Protein AF-U2ZH20-F1 (afdb_monomer_lite)

Sequence (241 aa):
MFDEEVVIEIYEWYENIESRLSDVVGIVPLSSEKDLAKIHSPRLVSIIIETCSVIDTLLRAQMPERFKRPGAKGREMTRNGANIYDYHRELESTLKLTESKSVLLKGKPLLLCPFEKWSSTSYSSPMAWWRVYNRLKHNRIESSKEANLLHCVNALCALKQVMTKIPDVMRLSLRFNWVQDSTVNPEILLPLLHKVNECNYLAYTEFFATFLMPVELGSIDQIRPRQWGNHNQLSGHIGRW

pLDDT: mean 92.31, std 7.49, range [51.81, 98.81]

Structure (mmCIF, N/CA/C/O backbone):
data_AF-U2ZH20-F1
#
_entry.id   AF-U2ZH20-F1
#
loop_
_atom_site.group_PDB
_atom_site.id
_atom_site.type_symbol
_atom_site.label_atom_id
_atom_site.label_alt_id
_atom_site.label_comp_id
_atom_site.label_asym_id
_atom_site.label_entity_id
_atom_site.label_seq_id
_atom_site.pdbx_PDB_ins_code
_atom_site.Cartn_x
_atom_site.Cartn_y
_atom_site.Cartn_z
_atom_site.occupancy
_atom_site.B_iso_or_equiv
_atom_site.auth_seq_id
_atom_site.auth_comp_id
_atom_site.auth_asym_id
_atom_site.auth_atom_id
_atom_site.pdbx_PDB_model_num
ATOM 1 N N . MET A 1 1 ? 17.789 0.357 -9.100 1.00 68.88 1 MET A N 1
ATOM 2 C CA . MET A 1 1 ? 17.253 -1.008 -9.036 1.00 68.88 1 MET A CA 1
ATOM 3 C C . MET A 1 1 ? 17.561 -1.532 -7.652 1.00 68.88 1 MET A C 1
ATOM 5 O O . MET A 1 1 ? 18.709 -1.387 -7.241 1.00 68.88 1 MET A O 1
ATOM 9 N N . PHE A 1 2 ? 16.560 -1.998 -6.908 1.00 88.69 2 PHE A N 1
ATOM 10 C CA . PHE A 1 2 ? 16.810 -2.602 -5.595 1.00 88.69 2 PHE A CA 1
ATOM 11 C C . PHE A 1 2 ? 17.537 -3.937 -5.783 1.00 88.69 2 PHE A C 1
ATOM 13 O O . PHE A 1 2 ? 17.140 -4.738 -6.636 1.00 88.69 2 PHE A O 1
ATOM 20 N N . ASP A 1 3 ? 18.596 -4.174 -5.010 1.00 93.94 3 ASP A N 1
ATOM 21 C CA . ASP A 1 3 ? 19.199 -5.504 -4.935 1.00 93.94 3 ASP A CA 1
ATOM 22 C C . ASP A 1 3 ? 18.223 -6.509 -4.288 1.00 93.94 3 ASP A C 1
ATOM 24 O O . ASP A 1 3 ? 17.148 -6.153 -3.806 1.00 93.94 3 ASP A O 1
ATOM 28 N N . GLU A 1 4 ? 18.531 -7.802 -4.377 1.00 94.69 4 GLU A N 1
ATOM 29 C CA . GLU A 1 4 ? 17.631 -8.845 -3.874 1.00 94.69 4 GLU A CA 1
ATOM 30 C C . GLU A 1 4 ? 17.475 -8.850 -2.360 1.00 94.69 4 GLU A C 1
ATOM 32 O O . GLU A 1 4 ? 16.361 -9.061 -1.885 1.00 94.69 4 GLU A O 1
ATOM 37 N N . GLU A 1 5 ? 18.548 -8.573 -1.627 1.00 96.38 5 GLU A N 1
ATOM 38 C CA . GLU A 1 5 ? 18.540 -8.539 -0.166 1.00 96.38 5 GLU A CA 1
ATOM 39 C C . GLU A 1 5 ? 17.601 -7.439 0.337 1.00 96.38 5 GLU A C 1
ATOM 41 O O . GLU A 1 5 ? 16.707 -7.711 1.135 1.00 96.38 5 GLU A O 1
ATOM 46 N N . VAL A 1 6 ? 17.686 -6.235 -0.235 1.00 96.19 6 VAL A N 1
ATOM 47 C CA . VAL A 1 6 ? 16.786 -5.124 0.096 1.00 96.19 6 VAL A CA 1
ATOM 48 C C . VAL A 1 6 ? 15.338 -5.450 -0.260 1.00 96.19 6 VAL A C 1
ATOM 50 O O . VAL A 1 6 ? 14.427 -5.099 0.488 1.00 96.19 6 VAL A O 1
ATOM 53 N N . VAL A 1 7 ? 15.076 -6.123 -1.388 1.00 96.75 7 VAL A N 1
ATOM 54 C CA . VAL A 1 7 ? 13.697 -6.527 -1.712 1.00 96.75 7 VAL A CA 1
ATOM 55 C C . VAL A 1 7 ? 13.177 -7.531 -0.683 1.00 96.75 7 VAL A C 1
ATOM 57 O O . VAL A 1 7 ? 12.044 -7.367 -0.238 1.00 96.75 7 VAL A O 1
ATOM 60 N N . ILE A 1 8 ? 13.980 -8.515 -0.270 1.00 97.75 8 ILE A N 1
ATOM 61 C CA . ILE A 1 8 ? 13.616 -9.469 0.792 1.00 97.75 8 ILE A CA 1
ATOM 62 C C . ILE A 1 8 ? 13.261 -8.723 2.083 1.00 97.75 8 ILE A C 1
ATOM 64 O O . ILE A 1 8 ? 12.176 -8.948 2.616 1.00 97.75 8 ILE A O 1
ATOM 68 N N . GLU A 1 9 ? 14.093 -7.773 2.517 1.00 97.31 9 GLU A N 1
ATOM 69 C CA . GLU A 1 9 ? 13.826 -6.955 3.708 1.00 97.31 9 GLU A CA 1
ATOM 70 C C . GLU A 1 9 ? 12.494 -6.194 3.607 1.00 97.31 9 GLU A C 1
ATOM 72 O O . GLU A 1 9 ? 11.734 -6.137 4.572 1.00 97.31 9 GLU A O 1
ATOM 77 N N . ILE A 1 10 ? 12.156 -5.648 2.431 1.00 97.94 10 ILE A N 1
ATOM 78 C CA . ILE A 1 10 ? 10.879 -4.947 2.222 1.00 97.94 10 ILE A CA 1
ATOM 79 C C . ILE A 1 10 ? 9.684 -5.897 2.422 1.00 97.94 10 ILE A C 1
ATOM 81 O O . ILE A 1 10 ? 8.683 -5.494 3.025 1.00 97.94 10 ILE A O 1
ATOM 85 N N . TYR A 1 11 ? 9.760 -7.140 1.931 1.00 98.12 11 TYR A N 1
ATOM 86 C CA . TYR A 1 11 ? 8.712 -8.142 2.172 1.00 98.12 11 TYR A CA 1
ATOM 87 C C . TYR A 1 11 ? 8.643 -8.545 3.647 1.00 98.12 11 TYR A C 1
ATOM 89 O O . TYR A 1 11 ? 7.548 -8.594 4.202 1.00 98.12 11 TYR A O 1
ATOM 97 N N . GLU A 1 12 ? 9.782 -8.756 4.305 1.00 97.75 12 GLU A N 1
ATOM 98 C CA . GLU A 1 12 ? 9.831 -9.094 5.732 1.00 97.75 12 GLU A CA 1
ATOM 99 C C . GLU A 1 12 ? 9.257 -7.970 6.609 1.00 97.75 12 GLU A C 1
ATOM 101 O O . GLU A 1 12 ? 8.506 -8.236 7.552 1.00 97.75 12 GLU A O 1
ATOM 106 N N . TRP A 1 13 ? 9.530 -6.701 6.277 1.00 98.12 13 TRP A N 1
ATOM 107 C CA . TRP A 1 13 ? 8.888 -5.559 6.933 1.00 98.12 13 TRP A CA 1
ATOM 108 C C . TRP A 1 13 ? 7.376 -5.588 6.739 1.00 98.12 13 TRP A C 1
ATOM 110 O O . TRP A 1 13 ? 6.633 -5.388 7.701 1.00 98.12 13 TRP A O 1
ATOM 120 N N . TYR A 1 14 ? 6.903 -5.858 5.519 1.00 98.56 14 TYR A N 1
ATOM 121 C CA . TYR A 1 14 ? 5.473 -5.972 5.257 1.00 98.56 14 TYR A CA 1
ATOM 122 C C . TYR A 1 14 ? 4.827 -7.072 6.110 1.00 98.56 14 TYR A C 1
ATOM 124 O O . TYR A 1 14 ? 3.846 -6.805 6.805 1.00 98.56 14 TYR A O 1
ATOM 132 N N . GLU A 1 15 ? 5.382 -8.285 6.086 1.00 98.19 15 GLU A N 1
ATOM 133 C CA . GLU A 1 15 ? 4.860 -9.443 6.820 1.00 98.19 15 GLU A CA 1
ATOM 134 C C . GLU A 1 15 ? 4.887 -9.218 8.337 1.00 98.19 15 GLU A C 1
ATOM 136 O O . GLU A 1 15 ? 3.925 -9.554 9.032 1.00 98.19 15 GLU A O 1
ATOM 141 N N . ASN A 1 16 ? 5.933 -8.571 8.866 1.00 98.25 16 ASN A N 1
ATOM 142 C CA . ASN A 1 16 ? 6.003 -8.215 10.283 1.00 98.25 16 ASN A CA 1
ATOM 143 C C . ASN A 1 16 ? 4.890 -7.238 10.692 1.00 98.25 16 ASN A C 1
ATOM 145 O O . ASN A 1 16 ? 4.228 -7.421 11.721 1.00 98.25 16 ASN A O 1
ATOM 149 N N . ILE A 1 17 ? 4.669 -6.196 9.887 1.00 98.44 17 ILE A N 1
ATOM 150 C CA . ILE A 1 17 ? 3.625 -5.204 10.145 1.00 98.44 17 ILE A CA 1
ATOM 151 C C . ILE A 1 17 ? 2.237 -5.849 10.019 1.00 98.44 17 ILE A C 1
ATOM 153 O O . ILE A 1 17 ? 1.371 -5.598 10.864 1.00 98.44 17 ILE A O 1
ATOM 157 N N . GLU A 1 18 ? 2.023 -6.685 8.998 1.00 98.00 18 GLU A N 1
ATOM 158 C CA . GLU A 1 18 ? 0.770 -7.416 8.786 1.00 98.00 18 GLU A CA 1
ATOM 159 C C . GLU A 1 18 ? 0.470 -8.355 9.959 1.00 98.00 18 GLU A C 1
ATOM 161 O O . GLU A 1 18 ? -0.632 -8.301 10.508 1.00 98.00 18 GLU A O 1
ATOM 166 N N . SER A 1 19 ? 1.462 -9.113 10.434 1.00 97.75 19 SER A N 1
ATOM 167 C CA . SER A 1 19 ? 1.332 -9.981 11.611 1.00 97.75 19 SER A CA 1
ATOM 168 C C . SER A 1 19 ? 0.903 -9.199 12.858 1.00 97.75 19 SER A C 1
ATOM 170 O O . SER A 1 19 ? -0.037 -9.594 13.549 1.00 97.75 19 SER A O 1
ATOM 172 N N 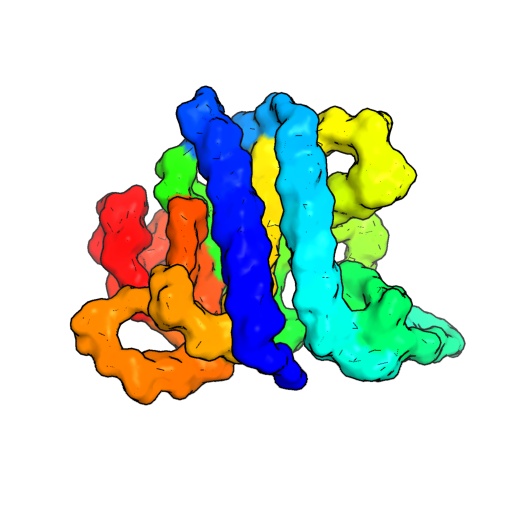. ARG A 1 20 ? 1.500 -8.029 13.112 1.00 97.25 20 ARG A N 1
ATOM 173 C CA . ARG A 1 20 ? 1.120 -7.177 14.254 1.00 97.25 20 ARG A CA 1
ATOM 174 C C . ARG A 1 20 ? -0.283 -6.592 14.130 1.00 97.25 20 ARG A C 1
ATOM 176 O O . ARG A 1 20 ? -0.931 -6.337 15.148 1.00 97.25 20 ARG A O 1
ATOM 183 N N . LEU A 1 21 ? -0.754 -6.336 12.910 1.00 96.12 21 LEU A N 1
ATOM 184 C CA . LEU A 1 21 ? -2.147 -5.958 12.678 1.00 96.12 21 LEU A CA 1
ATOM 185 C C . LEU A 1 21 ? -3.081 -7.154 12.906 1.00 96.12 21 LEU A C 1
ATOM 187 O O . LEU A 1 21 ? -4.140 -6.978 13.514 1.00 96.12 21 LEU A O 1
ATOM 191 N N . SER A 1 22 ? -2.668 -8.352 12.483 1.00 95.31 22 SER A N 1
ATOM 192 C CA . SER A 1 22 ? -3.381 -9.613 12.711 1.00 95.31 22 SER A CA 1
ATOM 193 C C . SER A 1 22 ? -3.636 -9.858 14.199 1.00 95.31 22 SER A C 1
ATOM 195 O O . SER A 1 22 ? -4.779 -10.103 14.583 1.00 95.31 22 SER A O 1
ATOM 197 N N . ASP A 1 23 ? -2.643 -9.626 15.063 1.00 94.12 23 ASP A N 1
ATOM 198 C CA . ASP A 1 23 ? -2.798 -9.731 16.523 1.00 94.12 23 ASP A CA 1
ATOM 199 C C . ASP A 1 23 ? -3.899 -8.820 17.089 1.00 94.12 23 ASP A C 1
ATOM 201 O O . ASP A 1 23 ? -4.603 -9.179 18.035 1.00 94.12 23 ASP A O 1
ATOM 205 N N . VAL A 1 24 ? -4.057 -7.612 16.535 1.00 92.50 24 VAL A N 1
ATOM 206 C CA . VAL A 1 24 ? -5.107 -6.677 16.970 1.00 92.50 24 VAL A CA 1
ATOM 207 C C . VAL A 1 24 ? -6.475 -7.143 16.476 1.00 92.50 24 VAL A C 1
ATOM 209 O O . VAL A 1 24 ? -7.457 -7.109 17.220 1.00 92.50 24 VAL A O 1
ATOM 212 N N . VAL A 1 25 ? -6.541 -7.589 15.224 1.00 91.50 25 VAL A N 1
ATOM 213 C CA . VAL A 1 25 ? -7.774 -8.045 14.574 1.00 91.50 25 VAL A CA 1
ATOM 214 C C . VAL A 1 25 ? -8.260 -9.387 15.123 1.00 91.50 25 VAL A C 1
ATOM 216 O O . VAL A 1 25 ? -9.464 -9.626 15.154 1.00 91.50 25 VAL A O 1
ATOM 219 N N . GLY A 1 26 ? -7.372 -10.227 15.657 1.00 88.25 26 GLY A N 1
ATOM 220 C CA . GLY A 1 26 ? -7.750 -11.454 16.364 1.00 88.25 26 GLY A CA 1
ATOM 221 C C . GLY A 1 26 ? -8.651 -11.211 17.583 1.00 88.25 26 GLY A C 1
ATOM 222 O O . GLY A 1 26 ? -9.346 -12.121 18.026 1.00 88.25 26 GLY A O 1
ATOM 223 N N . ILE A 1 27 ? -8.676 -9.979 18.103 1.00 87.75 27 ILE A N 1
ATOM 224 C CA . ILE A 1 27 ? -9.481 -9.572 19.263 1.00 87.75 27 ILE A CA 1
ATOM 225 C C . ILE A 1 27 ? -10.697 -8.732 18.834 1.00 87.75 27 ILE A C 1
ATOM 227 O O . ILE A 1 27 ? -11.690 -8.660 19.559 1.00 87.75 27 ILE A O 1
ATOM 231 N N . VAL A 1 28 ? -10.639 -8.083 17.666 1.00 85.50 28 VAL A N 1
ATOM 232 C CA . VAL A 1 28 ? -11.618 -7.074 17.244 1.00 85.50 28 VAL A CA 1
ATOM 233 C C . VAL A 1 28 ? -12.183 -7.398 15.856 1.00 85.50 28 VAL A C 1
ATOM 235 O O . VAL A 1 28 ? -11.423 -7.461 14.890 1.00 85.50 28 VAL A O 1
ATOM 238 N N . PRO A 1 29 ? -13.512 -7.553 15.705 1.00 80.25 29 PRO A N 1
ATOM 239 C CA . PRO A 1 29 ? -14.102 -7.956 14.434 1.00 80.25 29 PRO A CA 1
ATOM 240 C C . PRO A 1 29 ? -13.976 -6.869 13.358 1.00 80.25 29 PRO A C 1
ATOM 242 O O . PRO A 1 29 ? -14.224 -5.687 13.606 1.00 80.25 29 PRO A O 1
ATOM 245 N N . LEU A 1 30 ? -13.673 -7.286 12.125 1.00 83.38 30 LEU A N 1
ATOM 246 C CA . LEU A 1 30 ? -13.685 -6.419 10.944 1.00 83.38 30 LEU A CA 1
ATOM 247 C C . LEU A 1 30 ? -15.075 -6.431 10.290 1.00 83.38 30 LEU A C 1
ATOM 249 O O . LEU A 1 30 ? -15.421 -7.349 9.543 1.00 83.38 30 LEU A O 1
ATOM 253 N N . SER A 1 31 ? -15.890 -5.420 10.603 1.00 79.69 31 SER A N 1
ATOM 254 C CA . SER A 1 31 ? -17.290 -5.320 10.158 1.00 79.69 31 SER A CA 1
ATOM 255 C C . SER A 1 31 ? -17.521 -4.253 9.083 1.00 79.69 31 SER A C 1
ATOM 257 O O . SER A 1 31 ? -18.052 -4.546 8.012 1.00 79.69 31 SER A O 1
ATOM 259 N N . SER A 1 32 ? -17.183 -2.996 9.380 1.00 88.00 32 SER A N 1
ATOM 260 C CA . SER A 1 32 ? -17.446 -1.835 8.527 1.00 88.00 32 SER A CA 1
ATOM 261 C C . SER A 1 32 ? -16.438 -0.721 8.787 1.00 88.00 32 SER A C 1
ATOM 263 O O . SER A 1 32 ? -15.961 -0.576 9.911 1.00 88.00 32 SER A O 1
ATOM 265 N N . GLU A 1 33 ? -16.169 0.132 7.795 1.00 89.69 33 GLU A N 1
ATOM 266 C CA . GLU A 1 33 ? -15.254 1.273 7.967 1.00 89.69 33 GLU A CA 1
ATOM 267 C C . GLU A 1 33 ? -15.618 2.157 9.167 1.00 89.69 33 GLU A C 1
ATOM 269 O O . GLU A 1 33 ? -14.742 2.602 9.910 1.00 89.69 33 GLU A O 1
ATOM 274 N N . LYS A 1 34 ? -16.921 2.369 9.397 1.00 91.19 34 LYS A N 1
ATOM 275 C CA . LYS A 1 34 ? -17.425 3.160 10.526 1.00 91.19 34 LYS A CA 1
ATOM 276 C C . LYS A 1 34 ? -17.053 2.552 11.874 1.00 91.19 34 LYS A C 1
ATOM 278 O O . LYS A 1 34 ? -16.844 3.300 12.823 1.00 91.19 34 LYS A O 1
ATOM 283 N N . ASP A 1 35 ? -16.996 1.231 11.976 1.00 91.38 35 ASP A N 1
ATOM 284 C CA . ASP A 1 35 ? -16.625 0.554 13.217 1.00 91.38 3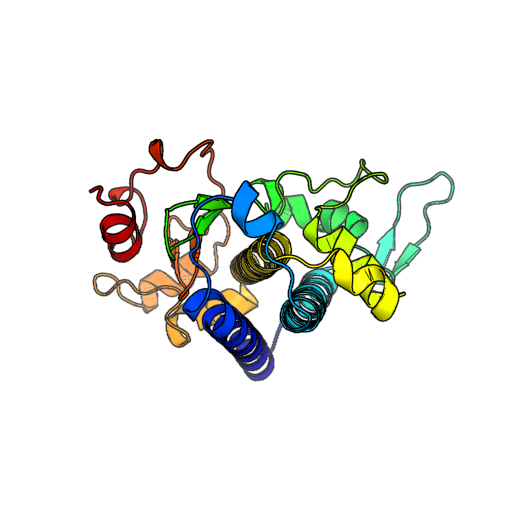5 ASP A CA 1
ATOM 285 C C . ASP A 1 35 ? -15.108 0.512 13.384 1.00 91.38 35 ASP A C 1
ATOM 287 O O . ASP A 1 35 ? -14.609 0.831 14.462 1.00 91.38 35 ASP A O 1
ATOM 291 N N . LEU A 1 36 ? -14.368 0.264 12.295 1.00 92.31 36 LEU A N 1
ATOM 292 C CA . LEU A 1 36 ? -12.903 0.349 12.276 1.00 92.31 36 LEU A CA 1
ATOM 293 C C . LEU A 1 36 ? -12.399 1.729 12.723 1.00 92.31 36 LEU A C 1
ATOM 295 O O . LEU A 1 36 ? -11.386 1.833 13.414 1.00 92.31 36 LEU A O 1
ATOM 299 N N . ALA A 1 37 ? -13.121 2.796 12.376 1.00 94.69 37 ALA A N 1
ATOM 300 C CA . ALA A 1 37 ? -12.770 4.160 12.758 1.00 94.69 37 ALA A CA 1
ATOM 301 C C . ALA A 1 37 ? -12.911 4.449 14.267 1.00 94.69 37 ALA A C 1
ATOM 303 O O . ALA A 1 37 ? -12.304 5.407 14.744 1.00 94.69 37 ALA A O 1
ATOM 304 N N . LYS A 1 38 ? -13.687 3.644 15.008 1.00 94.19 38 LYS A N 1
ATOM 305 C CA . LYS A 1 38 ? -13.920 3.797 16.460 1.00 94.19 38 LYS A CA 1
ATOM 306 C C . LYS A 1 38 ? -12.915 3.023 17.311 1.00 94.19 38 LYS A C 1
ATOM 308 O O . LYS A 1 38 ? -12.880 3.191 18.528 1.00 94.19 38 LYS A O 1
ATOM 313 N N . ILE A 1 39 ? -12.142 2.129 16.699 1.00 94.19 39 ILE A N 1
ATOM 314 C CA . ILE A 1 39 ? -11.213 1.255 17.413 1.00 94.19 39 ILE A CA 1
ATOM 315 C C . ILE A 1 39 ? -9.868 1.960 17.505 1.00 94.19 39 ILE A C 1
ATOM 317 O O . ILE A 1 39 ? -9.149 2.087 16.516 1.00 94.19 39 ILE A O 1
ATOM 321 N N . HIS A 1 40 ? -9.536 2.398 18.714 1.00 94.06 40 HIS A N 1
ATOM 322 C CA . HIS A 1 40 ? -8.285 3.067 19.037 1.00 94.06 40 HIS A CA 1
ATOM 323 C C . HIS A 1 40 ? -7.430 2.170 19.927 1.00 94.06 40 HIS A C 1
ATOM 325 O O . HIS A 1 40 ? -7.930 1.506 20.833 1.00 94.06 40 HIS A O 1
ATOM 331 N N . SER A 1 41 ? -6.122 2.163 19.693 1.00 91.38 41 SER A N 1
ATOM 332 C CA . SER A 1 41 ? -5.167 1.472 20.552 1.00 91.38 41 SER A CA 1
ATOM 333 C C . SER A 1 41 ? -3.775 2.067 20.357 1.00 91.38 41 SER A C 1
ATOM 335 O O . SER A 1 41 ? -3.394 2.351 19.218 1.00 91.38 41 SER A O 1
ATOM 337 N N . PRO A 1 42 ? -2.967 2.209 21.422 1.00 91.06 42 PRO A N 1
ATOM 338 C CA . PRO A 1 42 ? -1.572 2.627 21.297 1.00 91.06 42 PRO A CA 1
ATOM 339 C C . PRO A 1 42 ? -0.751 1.742 20.346 1.00 91.06 42 PRO A C 1
ATOM 341 O O . PRO A 1 42 ? 0.175 2.235 19.707 1.00 91.06 42 PRO A O 1
ATOM 344 N N . ARG A 1 43 ? -1.113 0.457 20.188 1.00 93.19 43 ARG A N 1
ATOM 345 C CA . ARG A 1 43 ? -0.450 -0.464 19.243 1.00 93.19 43 ARG A CA 1
ATOM 346 C C . ARG A 1 43 ? -0.619 -0.037 17.780 1.00 93.19 43 ARG A C 1
ATOM 348 O O . ARG A 1 43 ? 0.243 -0.316 16.958 1.00 93.19 43 ARG A O 1
ATOM 355 N N . LEU A 1 44 ? -1.700 0.675 17.459 1.00 96.38 44 LEU A N 1
ATOM 356 C CA . LEU A 1 44 ? -1.977 1.160 16.104 1.00 96.38 44 LEU A CA 1
ATOM 357 C C . LEU A 1 44 ? -1.019 2.281 15.694 1.00 96.38 44 LEU A C 1
ATOM 359 O O . LEU A 1 44 ? -0.677 2.408 14.523 1.00 96.38 44 LEU A O 1
ATOM 363 N N . VAL A 1 45 ? -0.538 3.070 16.659 1.00 97.00 45 VAL A N 1
ATOM 364 C CA . VAL A 1 45 ? 0.399 4.170 16.400 1.00 97.00 45 VAL A CA 1
ATOM 365 C C . VAL A 1 45 ? 1.690 3.653 15.773 1.00 97.00 45 VAL A C 1
ATOM 367 O O . VAL A 1 45 ? 2.149 4.215 14.780 1.00 97.00 45 VAL A O 1
ATOM 370 N N . SER A 1 46 ? 2.275 2.588 16.329 1.00 96.31 46 SER A N 1
ATOM 371 C CA . SER A 1 46 ? 3.526 2.032 15.804 1.00 96.31 46 SER A CA 1
ATOM 372 C C . SER A 1 46 ? 3.331 1.410 14.424 1.00 96.31 46 SER A C 1
ATOM 374 O O . SER A 1 46 ? 4.156 1.651 13.550 1.00 96.31 46 SER A O 1
ATOM 376 N N . ILE A 1 47 ? 2.214 0.708 14.201 1.00 98.00 47 ILE A N 1
ATOM 377 C CA . ILE A 1 47 ? 1.853 0.148 12.889 1.00 98.00 47 ILE A CA 1
ATOM 378 C C . ILE A 1 47 ? 1.766 1.262 11.837 1.00 98.00 47 ILE A C 1
ATOM 380 O O . ILE A 1 47 ? 2.423 1.169 10.805 1.00 98.00 47 ILE A O 1
ATOM 384 N N . ILE A 1 48 ? 1.027 2.350 12.100 1.00 98.44 48 ILE A N 1
ATOM 385 C CA . ILE A 1 48 ? 0.888 3.466 11.143 1.00 98.44 48 ILE A CA 1
ATOM 386 C C . ILE A 1 48 ? 2.243 4.105 10.834 1.00 98.44 48 ILE A C 1
ATOM 388 O O . ILE A 1 48 ? 2.547 4.341 9.664 1.00 98.44 48 ILE A O 1
ATOM 392 N N . ILE A 1 49 ? 3.040 4.406 11.865 1.00 98.00 49 ILE A N 1
ATOM 393 C CA . ILE A 1 49 ? 4.334 5.084 11.701 1.00 98.00 49 ILE A CA 1
ATOM 394 C C . ILE A 1 49 ? 5.267 4.265 10.818 1.00 98.00 49 ILE A C 1
ATOM 396 O O . ILE A 1 49 ? 5.853 4.811 9.887 1.00 98.00 49 ILE A O 1
ATOM 400 N N . GLU A 1 50 ? 5.389 2.977 11.108 1.00 98.19 50 GLU A N 1
ATOM 401 C CA . GLU A 1 50 ? 6.289 2.082 10.393 1.00 98.19 50 GLU A CA 1
ATOM 402 C C . GLU A 1 50 ? 5.822 1.863 8.957 1.00 98.19 50 GLU A C 1
ATOM 404 O O . GLU A 1 50 ? 6.574 2.133 8.024 1.00 98.19 50 GLU A O 1
ATOM 409 N N . THR A 1 51 ? 4.540 1.535 8.771 1.00 98.69 51 THR A N 1
ATOM 410 C CA . THR A 1 51 ? 3.941 1.338 7.443 1.00 98.69 51 THR A CA 1
ATOM 411 C C . THR A 1 51 ? 4.155 2.549 6.540 1.00 98.69 51 THR A C 1
ATOM 413 O O . THR A 1 51 ? 4.639 2.429 5.416 1.00 98.69 51 THR A O 1
ATOM 416 N N . CYS A 1 52 ? 3.825 3.744 7.035 1.00 98.50 52 CYS A N 1
ATOM 417 C CA . CYS A 1 52 ? 3.942 4.965 6.244 1.00 98.50 52 CYS A CA 1
ATOM 418 C C . CYS A 1 52 ? 5.402 5.377 6.027 1.00 98.50 52 CYS A C 1
ATOM 420 O O . CYS A 1 52 ? 5.703 6.009 5.017 1.00 98.50 52 CYS A O 1
ATOM 422 N N . SER A 1 53 ? 6.310 5.008 6.935 1.00 97.94 53 SER A N 1
ATOM 423 C CA . SER A 1 53 ? 7.745 5.204 6.733 1.00 97.94 53 SER A CA 1
ATOM 424 C C . SER A 1 53 ? 8.276 4.329 5.598 1.00 97.94 53 SER A C 1
ATOM 426 O O . SER A 1 53 ? 9.041 4.826 4.776 1.00 97.94 53 SER A O 1
ATOM 428 N N . VAL A 1 54 ? 7.849 3.063 5.506 1.00 98.38 54 VAL A N 1
ATOM 429 C CA . VAL A 1 54 ? 8.218 2.186 4.380 1.00 98.38 54 VAL A CA 1
ATOM 430 C C . VAL A 1 54 ? 7.641 2.733 3.071 1.00 98.38 54 VAL A C 1
ATOM 432 O O . VAL A 1 54 ? 8.368 2.833 2.087 1.00 98.38 54 VAL A O 1
ATOM 435 N N . ILE A 1 55 ? 6.378 3.185 3.066 1.00 98.56 55 ILE A N 1
ATOM 436 C CA . ILE A 1 55 ? 5.774 3.849 1.896 1.00 98.56 55 ILE A CA 1
ATOM 437 C C . ILE A 1 55 ? 6.598 5.069 1.461 1.00 98.56 55 ILE A C 1
ATOM 439 O O . ILE A 1 55 ? 6.899 5.201 0.275 1.00 98.56 55 ILE A O 1
ATOM 443 N N . ASP A 1 56 ? 6.969 5.954 2.396 1.00 97.69 56 ASP A N 1
ATOM 444 C CA . ASP A 1 56 ? 7.771 7.145 2.090 1.00 97.69 56 ASP A CA 1
ATOM 445 C C . ASP A 1 56 ? 9.111 6.762 1.455 1.00 97.69 56 ASP A C 1
ATOM 447 O O . ASP A 1 56 ? 9.484 7.334 0.434 1.00 97.69 56 ASP A O 1
ATOM 451 N N . THR A 1 57 ? 9.803 5.765 2.012 1.00 97.12 57 THR A N 1
ATOM 452 C CA . THR A 1 57 ? 11.073 5.254 1.476 1.00 97.12 57 THR A CA 1
ATOM 453 C C . THR A 1 57 ? 10.910 4.682 0.068 1.00 97.12 57 THR A C 1
ATOM 455 O O . THR A 1 57 ? 11.680 5.041 -0.825 1.00 97.12 57 THR A O 1
ATOM 458 N N . LEU A 1 58 ? 9.897 3.838 -0.159 1.00 98.12 58 LEU A N 1
ATOM 459 C CA . LEU A 1 58 ? 9.651 3.212 -1.460 1.00 98.12 58 LEU A CA 1
ATOM 460 C C . LEU A 1 58 ? 9.319 4.249 -2.534 1.00 98.12 58 LEU A C 1
ATOM 462 O O . LEU A 1 58 ? 9.944 4.246 -3.593 1.00 98.12 58 LEU A O 1
ATOM 466 N N . LEU A 1 59 ? 8.391 5.170 -2.256 1.00 97.69 59 LEU A N 1
ATOM 467 C CA . LEU A 1 59 ? 8.029 6.231 -3.201 1.00 97.69 59 LEU A CA 1
ATOM 468 C C . LEU A 1 59 ? 9.214 7.164 -3.470 1.00 97.69 59 LEU A C 1
ATOM 470 O O . LEU A 1 59 ? 9.484 7.504 -4.621 1.00 97.69 59 LEU A O 1
ATOM 474 N N . ARG A 1 60 ? 9.982 7.526 -2.436 1.00 97.12 60 ARG A N 1
ATOM 475 C CA . ARG A 1 60 ? 11.189 8.352 -2.578 1.00 97.12 60 ARG A CA 1
ATOM 476 C C . ARG A 1 60 ? 12.253 7.692 -3.450 1.00 97.12 60 ARG A C 1
ATOM 478 O O . ARG A 1 60 ? 12.926 8.396 -4.199 1.00 97.12 60 ARG A O 1
ATOM 485 N N . ALA A 1 61 ? 12.401 6.372 -3.379 1.00 96.50 61 ALA A N 1
ATOM 486 C CA . ALA A 1 61 ? 13.335 5.629 -4.220 1.00 96.50 61 ALA A CA 1
ATOM 487 C C . ALA A 1 61 ? 12.937 5.626 -5.707 1.00 96.50 61 ALA A C 1
ATOM 489 O O . ALA A 1 61 ? 13.818 5.516 -6.556 1.00 96.50 61 ALA A O 1
ATOM 490 N N . GLN A 1 62 ? 11.643 5.787 -6.020 1.00 96.31 62 GLN A N 1
ATOM 491 C CA . GLN A 1 62 ? 11.148 5.911 -7.400 1.00 96.31 62 GLN A CA 1
ATOM 492 C C . GLN A 1 62 ? 11.251 7.340 -7.959 1.00 96.31 62 GLN A C 1
ATOM 494 O O . GLN A 1 62 ? 11.095 7.545 -9.160 1.00 96.31 62 GLN A O 1
ATOM 499 N N . MET A 1 63 ? 11.499 8.342 -7.110 1.00 96.38 63 MET A N 1
ATOM 500 C CA . MET A 1 63 ? 11.624 9.730 -7.553 1.00 96.38 63 MET A CA 1
ATOM 501 C C . MET A 1 63 ? 12.899 9.945 -8.378 1.00 96.38 63 MET A C 1
ATOM 503 O O . MET A 1 63 ? 13.951 9.395 -8.037 1.00 96.38 63 MET A O 1
ATOM 507 N N . PRO A 1 64 ? 12.862 10.827 -9.393 1.00 95.25 64 PRO A N 1
ATOM 508 C CA . PRO A 1 64 ? 14.080 11.269 -10.057 1.00 95.25 64 PRO A CA 1
ATOM 509 C C . PRO A 1 64 ? 15.013 11.964 -9.055 1.00 95.25 64 PRO A C 1
ATOM 511 O O . PRO A 1 64 ? 14.561 12.625 -8.115 1.00 95.25 64 PRO A O 1
ATOM 514 N N . GLU A 1 65 ? 16.328 11.865 -9.281 1.00 94.81 65 GLU A N 1
ATOM 515 C CA . GLU A 1 65 ? 17.343 12.488 -8.413 1.00 94.81 65 GLU A CA 1
ATOM 516 C C . GLU A 1 65 ? 17.084 13.980 -8.193 1.00 94.81 65 GLU A C 1
ATOM 518 O O . GLU A 1 65 ? 17.292 14.501 -7.093 1.00 94.81 65 GLU A O 1
ATOM 523 N N . ARG A 1 66 ? 16.578 14.656 -9.231 1.00 94.50 66 ARG A N 1
ATOM 524 C CA . ARG A 1 66 ? 16.163 16.053 -9.187 1.00 94.50 66 ARG A CA 1
ATOM 525 C C . ARG A 1 66 ? 14.814 16.250 -9.863 1.00 94.50 66 ARG A C 1
ATOM 527 O O . ARG A 1 66 ? 14.561 15.685 -10.922 1.00 94.50 66 ARG A O 1
ATOM 534 N N . PHE A 1 67 ? 13.982 17.102 -9.275 1.00 93.25 67 PHE A N 1
ATOM 535 C CA . PHE A 1 67 ? 12.698 17.524 -9.835 1.00 93.25 67 PHE A CA 1
ATOM 536 C C . PHE A 1 67 ? 12.429 18.996 -9.509 1.00 93.25 67 PHE A C 1
ATOM 538 O O . PHE A 1 67 ? 13.062 19.585 -8.628 1.00 93.25 67 PHE A O 1
ATOM 545 N N . LYS A 1 68 ? 11.482 19.614 -10.218 1.00 91.00 68 LYS A N 1
ATOM 546 C CA . LYS A 1 68 ? 11.088 21.011 -9.993 1.00 91.00 68 LYS A CA 1
ATOM 547 C C . LYS A 1 68 ? 9.686 21.073 -9.408 1.00 91.00 68 LYS A C 1
ATOM 549 O O . LYS A 1 68 ? 8.742 20.552 -9.991 1.00 91.00 68 LYS A O 1
ATOM 554 N N . ARG A 1 69 ? 9.532 21.764 -8.275 1.00 89.38 69 ARG A N 1
ATOM 555 C CA . ARG A 1 69 ? 8.195 22.081 -7.756 1.00 89.38 69 ARG A CA 1
ATOM 556 C C . ARG A 1 69 ? 7.560 23.213 -8.572 1.00 89.38 69 ARG A C 1
ATOM 558 O O . ARG A 1 69 ? 8.265 24.171 -8.900 1.00 89.38 69 ARG A O 1
ATOM 565 N N . PRO A 1 70 ? 6.248 23.145 -8.861 1.00 84.12 70 PRO A N 1
ATOM 566 C CA . PRO A 1 70 ? 5.542 24.228 -9.537 1.00 84.12 70 PRO A CA 1
ATOM 567 C C . PRO A 1 70 ? 5.581 25.522 -8.707 1.00 84.12 70 PRO A C 1
ATOM 569 O O . PRO A 1 70 ? 5.556 25.491 -7.476 1.00 84.12 70 PRO A O 1
ATOM 572 N N . GLY A 1 71 ? 5.666 26.667 -9.388 1.00 80.00 71 GLY A N 1
ATOM 573 C CA . GLY A 1 71 ? 5.708 28.002 -8.782 1.00 80.00 71 GLY A CA 1
ATOM 574 C C . GLY A 1 71 ? 6.507 28.999 -9.626 1.00 80.00 71 GLY A C 1
ATOM 575 O O . GLY A 1 71 ? 7.333 28.599 -10.443 1.00 80.00 71 GLY A O 1
ATOM 576 N N . ALA A 1 72 ? 6.297 30.302 -9.406 1.00 68.62 72 ALA A N 1
ATOM 577 C CA . ALA A 1 72 ? 6.877 31.385 -10.220 1.00 68.62 72 ALA A CA 1
ATOM 578 C C . ALA A 1 72 ? 8.418 31.372 -10.319 1.00 68.62 72 ALA A C 1
ATOM 580 O O . ALA A 1 72 ? 8.984 31.922 -11.256 1.00 68.62 72 ALA A O 1
ATOM 581 N N . LYS A 1 73 ? 9.104 30.733 -9.362 1.00 69.25 73 LYS A N 1
ATOM 582 C CA . LYS A 1 73 ? 10.565 30.542 -9.354 1.00 69.25 73 LYS A CA 1
ATOM 583 C C . LYS A 1 73 ? 10.970 29.069 -9.238 1.00 69.25 73 LYS A C 1
ATOM 585 O O . LYS A 1 73 ? 12.003 28.797 -8.640 1.00 69.25 73 LYS A O 1
ATOM 590 N N . GLY A 1 74 ? 10.119 28.152 -9.721 1.00 76.88 74 GLY A N 1
ATOM 591 C CA . GLY A 1 74 ? 10.192 26.689 -9.584 1.00 76.88 74 GLY A CA 1
ATOM 592 C C . GLY A 1 74 ? 11.448 26.158 -8.890 1.00 76.88 74 GLY A C 1
ATOM 593 O O . GLY A 1 74 ? 12.519 26.099 -9.492 1.00 76.88 74 GLY A O 1
ATOM 594 N N . ARG A 1 75 ? 11.323 25.801 -7.606 1.00 85.38 75 ARG A N 1
ATOM 595 C CA . ARG A 1 75 ? 12.468 25.377 -6.795 1.00 85.38 75 ARG A CA 1
ATOM 596 C C . ARG A 1 75 ? 12.907 23.982 -7.230 1.00 85.38 75 ARG A C 1
ATOM 598 O O . ARG A 1 75 ? 12.113 23.042 -7.168 1.00 85.38 75 ARG A O 1
ATOM 605 N N . GLU A 1 76 ? 14.167 23.862 -7.632 1.00 91.75 76 GLU A N 1
ATOM 606 C CA . GLU A 1 76 ? 14.814 22.569 -7.840 1.00 91.75 76 GLU A CA 1
ATOM 607 C C . GLU A 1 76 ? 14.979 21.868 -6.488 1.00 91.75 76 GLU A C 1
ATOM 609 O O . GLU A 1 76 ? 15.415 22.466 -5.499 1.00 91.75 76 GLU A O 1
ATOM 614 N N . MET A 1 77 ? 14.562 20.611 -6.436 1.00 93.44 77 MET A N 1
ATOM 615 C CA . MET A 1 77 ? 14.573 19.769 -5.249 1.00 93.44 77 MET A CA 1
ATOM 616 C C . MET A 1 77 ? 15.249 18.448 -5.590 1.00 93.44 77 MET A C 1
ATOM 618 O O . MET A 1 77 ? 15.202 17.999 -6.732 1.00 93.44 77 MET A O 1
ATOM 622 N N . THR A 1 78 ? 15.855 17.817 -4.590 1.00 94.75 78 THR A N 1
ATOM 623 C CA . THR A 1 78 ? 16.317 16.432 -4.701 1.00 94.75 78 THR A CA 1
ATOM 624 C C . THR A 1 78 ? 15.242 15.479 -4.198 1.00 94.75 78 THR A C 1
ATOM 626 O O . THR A 1 78 ? 14.371 15.890 -3.420 1.00 94.75 78 THR A O 1
ATOM 629 N N . ARG A 1 79 ? 15.329 14.192 -4.557 1.00 94.31 79 ARG A N 1
ATOM 630 C CA . ARG A 1 79 ? 14.416 13.157 -4.031 1.00 94.31 79 ARG A CA 1
ATOM 631 C C . ARG A 1 79 ? 14.304 13.161 -2.501 1.00 94.31 79 ARG A C 1
ATOM 633 O O . ARG A 1 79 ? 13.225 12.927 -1.972 1.00 94.31 79 ARG A O 1
ATOM 640 N N . ASN A 1 80 ? 15.358 13.535 -1.770 1.00 93.19 80 ASN A N 1
ATOM 641 C CA . ASN A 1 80 ? 15.351 13.618 -0.300 1.00 93.19 80 ASN A CA 1
ATOM 642 C C . ASN A 1 80 ? 14.453 14.737 0.254 1.00 93.19 80 ASN A C 1
ATOM 644 O O . ASN A 1 80 ? 14.010 14.667 1.396 1.00 93.19 80 ASN A O 1
ATOM 648 N N . GLY A 1 81 ? 14.162 15.764 -0.546 1.00 92.25 81 GLY A N 1
ATOM 649 C CA . GLY A 1 81 ? 13.235 16.837 -0.189 1.00 92.25 81 GLY A CA 1
ATOM 650 C C . GLY A 1 81 ? 11.780 16.560 -0.574 1.00 92.25 81 GLY A C 1
ATOM 651 O O . GLY A 1 81 ? 10.920 17.395 -0.282 1.00 92.25 81 GLY A O 1
ATOM 652 N N . ALA A 1 82 ? 11.503 15.441 -1.253 1.00 94.25 82 ALA A N 1
ATOM 653 C CA . ALA A 1 82 ? 10.174 15.092 -1.742 1.00 94.25 82 ALA A CA 1
ATOM 654 C C . ALA A 1 82 ? 9.188 14.790 -0.608 1.00 94.25 82 ALA A C 1
ATOM 656 O O . ALA A 1 82 ? 9.567 14.293 0.459 1.00 94.25 82 ALA A O 1
ATOM 657 N N . ASN A 1 83 ? 7.921 15.104 -0.866 1.00 93.12 83 ASN A N 1
ATOM 658 C CA . ASN A 1 83 ? 6.784 14.803 -0.005 1.00 93.12 83 ASN A CA 1
ATOM 659 C C . ASN A 1 83 ? 5.672 14.087 -0.793 1.00 93.12 83 ASN A C 1
ATOM 661 O O . ASN A 1 83 ? 5.766 13.905 -2.004 1.00 93.12 83 ASN A O 1
ATOM 665 N N . ILE A 1 84 ? 4.580 13.743 -0.106 1.00 94.50 84 ILE A N 1
ATOM 666 C CA . ILE A 1 84 ? 3.455 12.986 -0.674 1.00 94.50 84 ILE A CA 1
ATOM 667 C C . ILE A 1 84 ? 2.805 13.624 -1.913 1.00 94.50 84 ILE A C 1
ATOM 669 O O . ILE A 1 84 ? 2.266 12.909 -2.752 1.00 94.50 84 ILE A O 1
ATOM 673 N N . TYR A 1 85 ? 2.856 14.951 -2.054 1.00 93.12 85 TYR A N 1
ATOM 674 C CA . TYR A 1 85 ? 2.315 15.654 -3.222 1.00 93.12 85 TYR A CA 1
ATOM 675 C C . TYR A 1 85 ? 3.284 15.629 -4.403 1.00 93.12 85 TYR A C 1
ATOM 677 O O . TYR A 1 85 ? 2.861 15.593 -5.558 1.00 93.12 85 TYR A O 1
ATOM 685 N N . ASP A 1 86 ? 4.588 15.647 -4.115 1.00 94.12 86 ASP A N 1
ATOM 686 C CA . ASP A 1 86 ? 5.615 15.468 -5.137 1.00 94.12 86 ASP A CA 1
ATOM 687 C C . ASP A 1 86 ? 5.543 14.058 -5.717 1.00 94.12 86 ASP A C 1
ATOM 689 O O . ASP A 1 86 ? 5.529 13.916 -6.933 1.00 94.12 86 ASP A O 1
ATOM 693 N N . TYR A 1 87 ? 5.388 13.042 -4.864 1.00 95.69 87 TYR A N 1
ATOM 694 C CA . TYR A 1 87 ? 5.184 11.662 -5.302 1.00 95.69 87 TYR A CA 1
ATOM 695 C C . TYR A 1 87 ? 3.987 11.537 -6.250 1.00 95.69 87 TYR A C 1
ATOM 697 O O . TYR A 1 87 ? 4.137 10.959 -7.317 1.00 95.69 87 TYR A O 1
ATOM 705 N N . HIS A 1 88 ? 2.831 12.134 -5.928 1.00 94.94 88 HIS A N 1
ATOM 706 C CA . HIS A 1 88 ? 1.681 12.108 -6.841 1.00 94.94 88 HIS A CA 1
ATOM 707 C C . HIS A 1 88 ? 2.041 12.716 -8.197 1.00 94.94 88 HIS A C 1
ATOM 709 O O . HIS A 1 88 ? 1.779 12.140 -9.246 1.00 94.94 88 HIS A O 1
ATOM 715 N N . ARG A 1 89 ? 2.624 13.920 -8.182 1.00 93.19 89 ARG A N 1
ATOM 716 C CA . ARG A 1 89 ? 2.914 14.674 -9.404 1.00 93.19 89 ARG A CA 1
ATOM 717 C C . ARG A 1 89 ? 3.885 13.935 -10.324 1.00 93.19 89 ARG A C 1
ATOM 719 O O . ARG A 1 89 ? 3.674 13.959 -11.529 1.00 93.19 89 ARG A O 1
ATOM 726 N N . GLU A 1 90 ? 4.933 13.339 -9.765 1.00 94.94 90 GLU A N 1
ATOM 727 C CA . GLU A 1 90 ? 5.987 12.703 -10.561 1.00 94.94 90 GLU A CA 1
ATOM 728 C C . GLU A 1 90 ? 5.697 11.226 -10.878 1.00 94.94 90 GLU A C 1
ATOM 730 O O . GLU A 1 90 ? 6.193 10.724 -11.882 1.00 94.94 90 GLU A O 1
ATOM 735 N N . LEU A 1 91 ? 4.936 10.514 -10.034 1.00 95.94 91 LEU A N 1
ATOM 736 C CA . LEU A 1 91 ? 4.838 9.048 -10.098 1.00 95.94 91 LEU A CA 1
ATOM 737 C C . LEU A 1 91 ? 3.456 8.519 -10.488 1.00 95.94 91 LEU A C 1
ATOM 739 O O . LEU A 1 91 ? 3.376 7.381 -10.946 1.00 95.94 91 LEU A O 1
ATOM 743 N N . GLU A 1 92 ? 2.372 9.287 -10.325 1.00 95.50 92 GLU A N 1
ATOM 744 C CA . GLU A 1 92 ? 1.013 8.748 -10.507 1.00 95.50 92 GLU A CA 1
ATOM 745 C C . GLU A 1 92 ? 0.751 8.258 -11.936 1.00 95.50 92 GLU A C 1
ATOM 747 O O . GLU A 1 92 ? 0.139 7.209 -12.117 1.00 95.50 92 GLU A O 1
ATOM 752 N N . SER A 1 93 ? 1.285 8.945 -12.950 1.00 94.81 93 SER A N 1
ATOM 753 C CA . SER A 1 93 ? 1.154 8.528 -14.355 1.00 94.81 93 SER A CA 1
ATOM 754 C C . SER A 1 93 ? 1.749 7.144 -14.637 1.00 94.81 93 SER A C 1
ATOM 756 O O . SER A 1 93 ? 1.293 6.456 -15.550 1.00 94.81 93 SER A O 1
ATOM 758 N N . THR A 1 94 ? 2.744 6.731 -13.849 1.00 95.25 94 THR A N 1
ATOM 759 C CA . THR A 1 94 ? 3.431 5.443 -13.985 1.00 95.25 94 THR A CA 1
ATOM 760 C C . THR A 1 94 ? 2.850 4.399 -13.038 1.00 95.25 94 THR A C 1
ATOM 762 O O . THR A 1 94 ? 2.581 3.275 -13.456 1.00 95.25 94 THR A O 1
ATOM 765 N N . LEU A 1 95 ? 2.655 4.748 -11.763 1.00 96.12 95 LEU A N 1
ATOM 766 C CA . LEU A 1 95 ? 2.241 3.800 -10.726 1.00 96.12 95 LEU A CA 1
ATOM 767 C C . LEU A 1 95 ? 0.728 3.552 -10.719 1.00 96.12 95 LEU A C 1
ATOM 769 O O . LEU A 1 95 ? 0.316 2.449 -10.363 1.00 96.12 95 LEU A O 1
ATOM 773 N N . LYS A 1 96 ? -0.085 4.532 -11.139 1.00 96.69 96 LYS A N 1
ATOM 774 C CA . LYS A 1 96 ? -1.556 4.473 -11.150 1.00 96.69 96 LYS A CA 1
ATOM 775 C C . LYS A 1 96 ? -2.143 4.063 -9.793 1.00 96.69 96 LYS A C 1
ATOM 777 O O . LYS A 1 96 ? -2.962 3.140 -9.692 1.00 96.69 96 LYS A O 1
ATOM 782 N N . LEU A 1 97 ? -1.676 4.692 -8.712 1.00 96.94 97 LEU A N 1
ATOM 783 C CA . LEU A 1 97 ? -2.110 4.346 -7.358 1.00 96.94 97 LEU A CA 1
ATOM 784 C C . LEU A 1 97 ? -3.539 4.823 -7.087 1.00 96.94 97 LEU A C 1
ATOM 786 O O . LEU A 1 97 ? -4.269 4.128 -6.384 1.00 96.94 97 LEU A O 1
ATOM 790 N N . THR A 1 98 ? -3.983 5.935 -7.680 1.00 95.75 98 THR A N 1
ATOM 791 C CA . THR A 1 98 ? -5.366 6.433 -7.525 1.00 95.75 98 THR A CA 1
ATOM 792 C C . THR A 1 98 ? -6.410 5.462 -8.085 1.00 95.75 98 THR A C 1
ATOM 794 O O . THR A 1 98 ? -7.520 5.372 -7.561 1.00 95.75 98 THR A O 1
ATOM 797 N N . GLU A 1 99 ? -6.032 4.675 -9.095 1.00 95.75 99 GLU A N 1
ATOM 798 C CA . GLU A 1 99 ? -6.870 3.647 -9.721 1.00 95.75 99 GLU A CA 1
ATOM 799 C C . GLU A 1 99 ? -6.673 2.247 -9.097 1.00 95.75 99 GLU A C 1
ATOM 801 O O . GLU A 1 99 ? -7.337 1.280 -9.486 1.00 95.75 99 GLU A O 1
ATOM 806 N N . SER A 1 100 ? -5.755 2.117 -8.133 1.00 97.06 100 SER A N 1
ATOM 807 C CA . SER A 1 100 ? -5.437 0.847 -7.480 1.00 97.06 100 SER A CA 1
ATOM 808 C C . SER A 1 100 ? -6.469 0.487 -6.422 1.00 97.06 100 SER A C 1
ATOM 810 O O . SER A 1 100 ? -6.832 1.293 -5.563 1.00 97.06 100 SER A O 1
ATOM 812 N N . LYS A 1 101 ? -6.918 -0.769 -6.459 1.00 98.00 101 LYS A N 1
ATOM 813 C CA . LYS A 1 101 ? -7.930 -1.287 -5.537 1.00 98.00 101 LYS A CA 1
ATOM 814 C C . LYS A 1 101 ? -7.467 -2.585 -4.906 1.00 98.00 101 LYS A C 1
ATOM 816 O O . LYS A 1 101 ? -6.709 -3.354 -5.502 1.00 98.00 101 LYS A O 1
ATOM 821 N N . SER A 1 102 ? -7.956 -2.826 -3.699 1.00 98.25 102 SER A N 1
ATOM 822 C CA . SER A 1 102 ? -7.733 -4.074 -2.979 1.00 98.25 102 SER A CA 1
ATOM 823 C C . SER A 1 102 ? -9.009 -4.506 -2.272 1.00 98.25 102 SER A C 1
ATOM 825 O O . SER A 1 102 ? -9.811 -3.670 -1.868 1.00 98.25 102 SER A O 1
ATOM 827 N N . VAL A 1 103 ? -9.203 -5.808 -2.105 1.00 97.62 103 VAL A N 1
ATOM 828 C CA . VAL A 1 103 ? -10.287 -6.368 -1.295 1.00 97.62 103 VAL A CA 1
ATOM 829 C C . VAL A 1 103 ? -9.719 -6.815 0.041 1.00 97.62 103 VAL A C 1
ATOM 831 O O . VAL A 1 103 ? -8.736 -7.550 0.069 1.00 97.62 103 VAL A O 1
ATOM 834 N N . LEU A 1 104 ? -10.344 -6.394 1.136 1.00 96.19 104 LEU A N 1
ATOM 835 C CA . LEU A 1 104 ? -10.074 -6.916 2.471 1.00 96.19 104 LEU A CA 1
ATOM 836 C C . LEU A 1 104 ? -10.599 -8.356 2.580 1.00 96.19 104 LEU A C 1
ATOM 838 O O . LEU A 1 104 ? -11.787 -8.582 2.369 1.00 96.19 104 LEU A O 1
ATOM 842 N N . LEU A 1 105 ? -9.723 -9.298 2.928 1.00 94.56 105 LEU A N 1
ATOM 843 C CA . LEU A 1 105 ? -9.988 -10.742 3.011 1.00 94.56 105 LEU A CA 1
ATOM 844 C C . LEU A 1 105 ? -10.278 -11.240 4.432 1.00 94.56 105 LEU A C 1
ATOM 846 O O . LEU A 1 105 ? -10.483 -12.434 4.661 1.00 94.56 105 LEU A O 1
ATOM 850 N N . LYS A 1 106 ? -10.285 -10.333 5.410 1.00 90.62 106 LYS A N 1
ATOM 851 C CA . LYS A 1 106 ? -10.569 -10.632 6.813 1.00 90.62 106 LYS A CA 1
ATOM 852 C C . LYS A 1 106 ? -11.885 -9.982 7.226 1.00 90.62 106 LYS A C 1
ATOM 854 O O . LYS A 1 106 ? -12.052 -8.771 7.117 1.00 90.62 106 LYS A O 1
ATOM 859 N N . GLY A 1 107 ? -12.798 -10.793 7.757 1.00 87.81 107 GLY A N 1
ATOM 860 C CA . GLY A 1 107 ? -14.132 -10.344 8.155 1.00 87.81 107 GLY A CA 1
ATOM 861 C C . GLY A 1 107 ? -15.045 -10.107 6.954 1.00 87.81 107 GLY A C 1
ATOM 862 O O . GLY A 1 107 ? -15.050 -10.900 6.013 1.00 87.81 107 GLY A O 1
ATOM 863 N N . LYS A 1 108 ? -15.854 -9.044 7.006 1.00 88.94 108 LYS A N 1
ATOM 864 C CA . LYS A 1 108 ? -16.721 -8.679 5.881 1.00 88.94 108 LYS A CA 1
ATOM 865 C C . LYS A 1 108 ? -15.856 -8.147 4.727 1.00 88.94 108 LYS A C 1
ATOM 867 O O . LYS A 1 108 ? -15.063 -7.238 4.980 1.00 88.94 108 LYS A O 1
ATOM 872 N N . PRO A 1 109 ? -16.047 -8.620 3.480 1.00 92.62 109 PRO A N 1
ATOM 873 C CA . PRO A 1 109 ? -15.345 -8.062 2.335 1.00 92.62 109 PRO A CA 1
ATOM 874 C C . PRO A 1 109 ? -15.542 -6.540 2.273 1.00 92.62 109 PRO A C 1
ATOM 876 O O . PRO A 1 109 ? -16.678 -6.058 2.340 1.00 92.62 109 PRO A O 1
ATOM 879 N N . LEU A 1 110 ? -14.446 -5.793 2.119 1.00 93.81 110 LEU A N 1
ATOM 880 C CA . LEU A 1 110 ? -14.433 -4.343 1.880 1.00 93.81 110 LEU A CA 1
ATOM 881 C C . LEU A 1 110 ? -13.557 -4.032 0.663 1.00 93.81 110 LEU A C 1
ATOM 883 O O . LEU A 1 110 ? -12.469 -4.586 0.538 1.00 93.81 110 LEU A O 1
ATOM 887 N N . LEU A 1 111 ? -14.025 -3.152 -0.225 1.00 96.44 111 LEU A N 1
ATOM 888 C CA . LEU A 1 111 ? -13.206 -2.613 -1.310 1.00 96.44 111 LEU A CA 1
ATOM 889 C C . LEU A 1 111 ? -12.445 -1.402 -0.768 1.00 96.44 111 LEU A C 1
ATOM 891 O O . LEU A 1 111 ? -13.062 -0.443 -0.316 1.00 96.44 111 LEU A O 1
ATOM 895 N N . LEU A 1 112 ? -11.119 -1.465 -0.798 1.00 97.19 112 LEU A N 1
ATOM 896 C CA . LEU A 1 112 ? -10.225 -0.451 -0.258 1.00 97.19 112 LEU A CA 1
ATOM 897 C C . LEU A 1 112 ? -9.545 0.314 -1.395 1.00 97.19 112 LEU A C 1
ATOM 899 O O . LEU A 1 112 ? -8.930 -0.287 -2.282 1.00 97.19 112 LEU A O 1
ATOM 903 N N . CYS A 1 113 ? -9.606 1.644 -1.310 1.00 97.00 113 CYS A N 1
ATOM 904 C CA . CYS A 1 113 ? -8.984 2.572 -2.256 1.00 97.00 113 CYS A CA 1
ATOM 905 C C . CYS A 1 113 ? -8.155 3.639 -1.502 1.00 97.00 113 CYS A C 1
ATOM 907 O O . CYS A 1 113 ? -8.526 4.817 -1.494 1.00 97.00 113 CYS A O 1
ATOM 909 N N . PRO A 1 114 ? -7.043 3.270 -0.830 1.00 97.19 114 PRO A N 1
ATOM 910 C CA . PRO A 1 114 ? -6.304 4.178 0.053 1.00 97.19 114 PRO A CA 1
ATOM 911 C C . PRO A 1 114 ? -5.827 5.475 -0.608 1.00 97.19 114 PRO A C 1
ATOM 913 O O . PRO A 1 114 ? -5.694 6.482 0.092 1.00 97.19 114 PRO A O 1
ATOM 916 N N . PHE A 1 115 ? -5.581 5.441 -1.924 1.00 96.50 115 PHE A N 1
ATOM 917 C CA . PHE A 1 115 ? -5.099 6.554 -2.742 1.00 96.50 115 PHE A CA 1
ATOM 918 C C . PHE A 1 115 ? -6.188 7.244 -3.577 1.00 96.50 115 PHE A C 1
ATOM 920 O O . PHE A 1 115 ? -5.858 8.156 -4.324 1.00 96.50 115 PHE A O 1
ATOM 927 N N . GLU A 1 116 ? -7.476 6.901 -3.442 1.00 93.12 116 GLU A N 1
ATOM 928 C CA . GLU A 1 116 ? -8.564 7.485 -4.263 1.00 93.12 116 GLU A CA 1
ATOM 929 C C . GLU A 1 116 ? -8.569 9.025 -4.250 1.00 93.12 116 GLU A C 1
ATOM 931 O O . GLU A 1 116 ? -8.868 9.676 -5.246 1.00 93.12 116 GLU A O 1
ATOM 936 N N . LYS A 1 117 ? -8.213 9.621 -3.106 1.00 90.81 117 LYS A N 1
ATOM 937 C CA . LYS A 1 117 ? -8.159 11.080 -2.910 1.00 90.81 117 LYS A CA 1
ATOM 938 C C . LYS A 1 117 ? -6.750 11.660 -3.044 1.00 90.81 117 LYS A C 1
ATOM 940 O O . LYS A 1 117 ? -6.523 12.807 -2.654 1.00 90.81 117 LYS A O 1
ATOM 945 N N . TRP A 1 118 ? -5.783 10.874 -3.507 1.00 93.00 118 TRP A N 1
ATOM 946 C CA . TRP A 1 118 ? -4.421 11.343 -3.704 1.00 93.00 118 TRP A CA 1
ATOM 947 C C . TRP A 1 118 ? -4.383 12.288 -4.903 1.00 93.00 118 TRP A C 1
ATOM 949 O O . TRP A 1 118 ? -4.887 11.970 -5.970 1.00 93.00 118 TRP A O 1
ATOM 959 N N . SER A 1 119 ? -3.854 13.492 -4.700 1.00 85.88 119 SER A N 1
ATOM 960 C CA . SER A 1 119 ? -3.836 14.544 -5.715 1.00 85.88 119 SER A CA 1
ATOM 961 C C . SER A 1 119 ? -2.670 15.497 -5.474 1.00 85.88 119 SER A C 1
ATOM 963 O O . SER A 1 119 ? -2.290 15.750 -4.328 1.00 85.88 119 SER A O 1
ATOM 965 N N . SER A 1 120 ? -2.126 16.064 -6.551 1.00 72.62 120 SER A N 1
ATOM 966 C CA . SER A 1 120 ? -1.088 17.099 -6.510 1.00 72.62 120 SER A CA 1
ATOM 967 C C . SER A 1 120 ? -1.632 18.506 -6.233 1.00 72.62 120 SER A C 1
ATOM 969 O O . SER A 1 120 ? -0.853 19.391 -5.881 1.00 72.62 120 SER A O 1
ATOM 971 N N . THR A 1 121 ? -2.942 18.730 -6.387 1.00 69.44 121 THR A N 1
ATOM 972 C CA . THR A 1 121 ? -3.574 20.060 -6.277 1.00 69.44 121 THR A CA 1
ATOM 973 C C . THR A 1 121 ? -4.264 20.290 -4.934 1.00 69.44 121 THR A C 1
ATOM 975 O O . THR A 1 121 ? -4.424 21.433 -4.504 1.00 69.44 121 THR A O 1
ATOM 978 N N . SER A 1 122 ? -4.633 19.217 -4.231 1.00 60.88 122 SER A N 1
ATOM 979 C CA . SER A 1 122 ? -5.254 19.290 -2.908 1.00 60.88 122 SER A CA 1
ATOM 980 C C . SER A 1 122 ? -4.194 19.422 -1.813 1.00 60.88 122 SER A C 1
ATOM 982 O O . SER A 1 122 ? -3.933 18.492 -1.052 1.00 60.88 122 SER A O 1
ATOM 984 N N . TYR A 1 123 ? -3.589 20.607 -1.688 1.00 56.72 123 TYR A N 1
ATOM 985 C CA . TYR A 1 123 ? -2.709 20.921 -0.550 1.00 56.72 123 TYR A CA 1
ATOM 986 C C . TYR A 1 123 ? -3.426 20.805 0.812 1.00 56.72 123 TYR A C 1
ATOM 988 O O . TYR A 1 123 ? -2.769 20.755 1.853 1.00 56.72 123 TYR A O 1
ATOM 996 N N . SER A 1 124 ? -4.764 20.778 0.819 1.00 51.81 124 SER A N 1
ATOM 997 C CA . SER A 1 124 ? -5.609 20.859 2.012 1.00 51.81 124 SER A CA 1
ATOM 998 C C . SER A 1 124 ? -6.083 19.511 2.567 1.00 51.81 124 SER A C 1
ATOM 1000 O O . SER A 1 124 ? -6.601 19.474 3.686 1.00 51.81 124 SER A O 1
ATOM 1002 N N . SER A 1 125 ? -5.905 18.386 1.865 1.00 65.50 125 SER A N 1
ATOM 1003 C CA . SER A 1 125 ? -6.181 17.069 2.458 1.00 65.50 125 SER A CA 1
ATOM 1004 C C . SER A 1 125 ? -5.448 15.935 1.751 1.00 65.50 125 SER A C 1
ATOM 1006 O O . SER A 1 125 ? -5.972 15.401 0.773 1.00 65.50 125 SER A O 1
ATOM 1008 N N . PRO A 1 126 ? -4.285 15.491 2.272 1.00 83.44 126 PRO A N 1
ATOM 1009 C CA . PRO A 1 126 ? -3.787 14.174 1.921 1.00 83.44 126 PRO A CA 1
ATOM 1010 C C . PRO A 1 126 ? -4.750 13.113 2.474 1.00 83.44 126 PRO A C 1
ATOM 1012 O O . PRO A 1 126 ? -5.623 13.398 3.302 1.00 83.44 126 PRO A O 1
ATOM 1015 N N . MET A 1 127 ? -4.564 11.869 2.043 1.00 93.88 127 MET A N 1
ATOM 1016 C CA . MET A 1 127 ? -5.349 10.731 2.521 1.00 93.88 127 MET A CA 1
ATOM 1017 C C . MET A 1 127 ? -5.343 10.675 4.057 1.00 93.88 127 MET A C 1
ATOM 1019 O O . MET A 1 127 ? -4.327 10.972 4.695 1.00 93.88 127 MET A O 1
ATOM 1023 N N . ALA A 1 128 ? -6.477 10.311 4.665 1.00 94.38 128 ALA A N 1
ATOM 1024 C CA . ALA A 1 128 ? -6.672 10.424 6.114 1.00 94.38 128 ALA A CA 1
ATOM 1025 C C . ALA A 1 128 ? -5.581 9.701 6.924 1.00 94.38 128 ALA A C 1
ATOM 1027 O O . ALA A 1 128 ? -5.049 10.267 7.879 1.00 94.38 128 ALA A O 1
ATOM 1028 N N . TRP A 1 129 ? -5.190 8.503 6.482 1.00 96.81 129 TRP A N 1
ATOM 1029 C CA . TRP A 1 129 ? -4.130 7.699 7.090 1.00 96.81 129 TRP A CA 1
ATOM 1030 C C . TRP A 1 129 ? -2.750 8.386 7.013 1.00 96.81 129 TRP A C 1
ATOM 1032 O O . TRP A 1 129 ? -2.046 8.449 8.020 1.00 96.81 129 TRP A O 1
ATOM 1042 N N . TRP A 1 130 ? -2.402 9.013 5.881 1.00 97.00 130 TRP A N 1
ATOM 1043 C CA . TRP A 1 130 ? -1.153 9.777 5.729 1.00 97.00 130 TRP A CA 1
ATOM 1044 C C . TRP A 1 130 ? -1.146 11.054 6.577 1.00 97.00 130 TRP A C 1
ATOM 1046 O O . TRP A 1 130 ? -0.130 11.441 7.157 1.00 97.00 130 TRP A O 1
ATOM 1056 N N . ARG A 1 131 ? -2.301 11.722 6.692 1.00 95.06 131 ARG A N 1
ATOM 1057 C CA . ARG A 1 131 ? -2.454 12.899 7.557 1.00 95.06 131 ARG A CA 1
ATOM 1058 C C . ARG A 1 131 ? -2.188 12.546 9.020 1.00 95.06 131 ARG A C 1
ATOM 1060 O O . ARG A 1 131 ? -1.497 13.302 9.699 1.00 95.06 131 ARG A O 1
ATOM 1067 N N . VAL A 1 132 ? -2.731 11.423 9.489 1.00 96.38 132 VAL A N 1
ATOM 1068 C CA . VAL A 1 132 ? -2.489 10.924 10.850 1.00 96.38 132 VAL A CA 1
ATOM 1069 C C . VAL A 1 132 ? -1.022 10.550 11.029 1.00 96.38 132 VAL A C 1
ATOM 1071 O O . VAL A 1 132 ? -0.417 10.985 12.005 1.00 96.38 132 VAL A O 1
ATOM 1074 N N . TYR A 1 133 ? -0.409 9.859 10.064 1.00 97.19 133 TYR A N 1
ATOM 1075 C CA . TYR A 1 133 ? 1.031 9.587 10.074 1.00 97.19 133 TYR A CA 1
ATOM 1076 C C . TYR A 1 133 ? 1.877 10.855 10.250 1.00 97.19 133 TYR A C 1
ATOM 1078 O O . TYR A 1 133 ? 2.704 10.914 11.160 1.00 97.19 133 TYR A O 1
ATOM 1086 N N . ASN A 1 134 ? 1.643 11.892 9.439 1.00 95.19 134 ASN A N 1
ATOM 1087 C CA . ASN A 1 134 ? 2.392 13.146 9.537 1.00 95.19 134 ASN A CA 1
ATOM 1088 C C . ASN A 1 134 ? 2.276 13.772 10.935 1.00 95.19 134 ASN A C 1
ATOM 1090 O O . ASN A 1 134 ? 3.272 14.234 11.489 1.00 95.19 134 ASN A O 1
ATOM 1094 N N . ARG A 1 135 ? 1.083 13.758 11.543 1.00 95.56 135 ARG A N 1
ATOM 1095 C CA . ARG A 1 135 ? 0.902 14.268 12.910 1.00 95.56 135 ARG A CA 1
ATOM 1096 C C . ARG A 1 135 ? 1.599 13.398 13.948 1.00 95.56 135 ARG A C 1
ATOM 1098 O O . ARG A 1 135 ? 2.299 13.933 14.800 1.00 95.56 135 ARG A O 1
ATOM 1105 N N . LEU A 1 136 ? 1.493 12.074 13.841 1.00 96.31 136 LEU A N 1
ATOM 1106 C CA . LEU A 1 136 ? 2.185 11.131 14.725 1.00 96.31 136 LEU A CA 1
ATOM 1107 C C . LEU A 1 136 ? 3.713 11.257 14.644 1.00 96.31 136 LEU A C 1
ATOM 1109 O O . LEU A 1 136 ? 4.390 11.094 15.660 1.00 96.31 136 LEU A O 1
ATOM 1113 N N . LYS A 1 137 ? 4.258 11.561 13.460 1.00 93.81 137 LYS A N 1
ATOM 1114 C CA . LYS A 1 137 ? 5.692 11.794 13.240 1.00 93.81 137 LYS A CA 1
ATOM 1115 C C . LYS A 1 137 ? 6.204 13.027 13.989 1.00 93.81 137 LYS A C 1
ATOM 1117 O O . LYS A 1 137 ? 7.331 13.004 14.470 1.00 93.81 137 LYS A O 1
ATOM 1122 N N . HIS A 1 138 ? 5.396 14.082 14.093 1.00 91.75 138 HIS A N 1
ATOM 1123 C CA . HIS A 1 138 ? 5.798 15.343 14.726 1.00 91.75 138 HIS A CA 1
ATOM 1124 C C . HIS A 1 138 ? 5.355 15.475 16.190 1.00 91.75 138 HIS A C 1
ATOM 1126 O O . HIS A 1 138 ? 6.050 16.108 16.976 1.00 91.75 138 HIS A O 1
ATOM 1132 N N . ASN A 1 139 ? 4.223 14.878 16.568 1.00 93.19 139 ASN A N 1
ATOM 1133 C CA . ASN A 1 139 ? 3.635 14.989 17.900 1.00 93.19 139 ASN A CA 1
ATOM 1134 C C . ASN A 1 139 ? 2.904 13.693 18.288 1.00 93.19 139 ASN A C 1
ATOM 1136 O O . ASN A 1 139 ? 1.672 13.603 18.292 1.00 93.19 139 ASN A O 1
ATOM 1140 N N . ARG A 1 140 ? 3.691 12.653 18.579 1.00 92.00 140 ARG A N 1
ATOM 1141 C CA . ARG A 1 140 ? 3.195 11.289 18.806 1.00 92.00 140 ARG A CA 1
ATOM 1142 C C . ARG A 1 140 ? 2.238 11.179 19.992 1.00 92.00 140 ARG A C 1
ATOM 1144 O O . ARG A 1 140 ? 1.246 10.464 19.891 1.00 92.00 140 ARG A O 1
ATOM 1151 N N . ILE A 1 141 ? 2.548 11.840 21.108 1.00 91.31 141 ILE A N 1
ATOM 1152 C CA . ILE A 1 141 ? 1.793 11.691 22.360 1.00 91.31 141 ILE A CA 1
ATOM 1153 C C . ILE A 1 141 ? 0.384 12.260 22.185 1.00 91.31 141 ILE A C 1
ATOM 1155 O O . ILE A 1 141 ? -0.594 11.536 22.375 1.00 91.31 141 ILE A O 1
ATOM 1159 N N . GLU A 1 142 ? 0.271 13.514 21.749 1.00 91.94 142 GLU A N 1
ATOM 1160 C CA . GLU A 1 142 ? -1.026 14.181 21.602 1.00 91.94 142 GLU A CA 1
ATOM 1161 C C . GLU A 1 142 ? -1.839 13.594 20.441 1.00 91.94 142 GLU A C 1
ATOM 1163 O O . GLU A 1 142 ? -3.043 13.369 20.578 1.00 91.94 142 GLU A O 1
ATOM 1168 N N . SER A 1 143 ? -1.175 13.252 19.330 1.00 94.00 143 SER A N 1
ATOM 1169 C CA . SER A 1 143 ? -1.842 12.736 18.124 1.00 94.00 143 SER A CA 1
ATOM 1170 C C . SER A 1 143 ? -2.182 11.243 18.197 1.00 94.00 143 SER A C 1
ATOM 1172 O O . SER A 1 143 ? -2.859 10.730 17.308 1.00 94.00 143 SER A O 1
ATOM 1174 N N . SER A 1 144 ? -1.742 10.523 19.237 1.00 93.00 144 SER A N 1
ATOM 1175 C CA . SER A 1 144 ? -1.997 9.079 19.399 1.00 93.00 144 SER A CA 1
ATOM 1176 C C . SER A 1 144 ? -3.486 8.722 19.360 1.00 93.00 144 SER A C 1
ATOM 1178 O O . SER A 1 144 ? -3.856 7.673 18.837 1.00 93.00 144 SER A O 1
ATOM 1180 N N . LYS A 1 145 ? -4.346 9.626 19.843 1.00 93.75 145 LYS A N 1
ATOM 1181 C CA . LYS A 1 145 ? -5.809 9.473 19.852 1.00 93.75 145 LYS A CA 1
ATOM 1182 C C . LYS A 1 145 ? -6.432 9.516 18.453 1.00 93.75 145 LYS A C 1
ATOM 1184 O O . LYS A 1 145 ? -7.546 9.040 18.277 1.00 93.75 145 LYS A O 1
ATOM 1189 N N . GLU A 1 146 ? -5.732 10.059 17.456 1.00 94.94 146 GLU A N 1
ATOM 1190 C CA . GLU A 1 146 ? -6.203 10.077 16.065 1.00 94.94 146 GLU A CA 1
ATOM 1191 C C . GLU A 1 146 ? -5.969 8.736 15.347 1.00 94.94 146 GLU A C 1
ATOM 1193 O O . GLU A 1 146 ? -6.619 8.442 14.341 1.00 94.94 146 GLU A O 1
ATOM 1198 N N . ALA A 1 147 ? -5.048 7.906 15.847 1.00 96.69 147 ALA A N 1
ATOM 1199 C CA . ALA A 1 147 ? -4.783 6.587 15.287 1.00 96.69 147 ALA A CA 1
ATOM 1200 C C . ALA A 1 147 ? -5.959 5.644 15.574 1.00 96.69 147 ALA A C 1
ATOM 1202 O O . ALA A 1 147 ? -6.347 5.455 16.728 1.00 96.69 147 ALA A O 1
ATOM 1203 N N . ASN A 1 148 ? -6.510 5.037 14.523 1.00 97.00 148 ASN A N 1
ATOM 1204 C CA . ASN A 1 148 ? -7.579 4.047 14.621 1.00 97.00 148 ASN A CA 1
ATOM 1205 C C . ASN A 1 148 ? -7.343 2.894 13.639 1.00 97.00 148 ASN A C 1
ATOM 1207 O O . ASN A 1 148 ? -6.448 2.957 12.789 1.00 97.00 148 ASN A O 1
ATOM 1211 N N . LEU A 1 149 ? -8.124 1.823 13.780 1.00 96.75 149 LEU A N 1
ATOM 1212 C CA . LEU A 1 149 ? -7.920 0.598 13.011 1.00 96.75 149 LEU A CA 1
ATOM 1213 C C . LEU A 1 149 ? -8.137 0.826 11.510 1.00 96.75 149 LEU A C 1
ATOM 1215 O O . LEU A 1 149 ? -7.407 0.262 10.698 1.00 96.75 149 LEU A O 1
ATOM 1219 N N . LEU A 1 150 ? -9.064 1.715 11.136 1.00 97.12 150 LEU A N 1
ATOM 1220 C CA . LEU A 1 150 ? -9.277 2.098 9.738 1.00 97.12 150 LEU A CA 1
ATOM 1221 C C . LEU A 1 150 ? -8.026 2.743 9.124 1.00 97.12 150 LEU A C 1
ATOM 1223 O O . LEU A 1 150 ? -7.693 2.457 7.973 1.00 97.12 150 LEU A O 1
ATOM 1227 N N . HIS A 1 151 ? -7.319 3.593 9.874 1.00 97.88 151 HIS A N 1
ATOM 1228 C CA . HIS A 1 151 ? -6.062 4.189 9.423 1.00 97.88 151 HIS A CA 1
ATOM 1229 C C . HIS A 1 151 ? -4.967 3.132 9.238 1.00 97.88 151 HIS A C 1
ATOM 1231 O O . HIS A 1 151 ? -4.264 3.191 8.234 1.00 97.88 151 HIS A O 1
ATOM 1237 N N . CYS A 1 152 ? -4.852 2.149 10.139 1.00 97.56 152 CYS A N 1
ATOM 1238 C CA . CYS A 1 152 ? -3.905 1.038 9.981 1.00 97.56 152 CYS A CA 1
ATOM 1239 C C . CYS A 1 152 ? -4.205 0.185 8.750 1.00 97.56 152 CYS A C 1
ATOM 1241 O O . CYS A 1 152 ? -3.307 -0.053 7.949 1.00 97.56 152 CYS A O 1
ATOM 1243 N N . VAL A 1 153 ? -5.461 -0.246 8.583 1.00 97.75 153 VAL A N 1
ATOM 1244 C CA . VAL A 1 153 ? -5.877 -1.080 7.445 1.00 97.75 153 VAL A CA 1
ATOM 1245 C C . VAL A 1 153 ? -5.614 -0.351 6.130 1.00 97.75 153 VAL A C 1
ATOM 1247 O O . VAL A 1 153 ? -5.028 -0.931 5.221 1.00 97.75 153 VAL A O 1
ATOM 1250 N N . ASN A 1 154 ? -5.967 0.937 6.037 1.00 98.38 154 ASN A N 1
ATOM 1251 C CA . ASN A 1 154 ? -5.691 1.725 4.836 1.00 98.38 154 ASN A CA 1
ATOM 1252 C C . ASN A 1 154 ? -4.196 1.952 4.604 1.00 98.38 154 ASN A C 1
ATOM 1254 O O . ASN A 1 154 ? -3.762 1.855 3.463 1.00 98.38 154 ASN A O 1
ATOM 1258 N N . ALA A 1 155 ? -3.406 2.229 5.645 1.00 98.62 155 ALA A N 1
ATOM 1259 C CA . ALA A 1 155 ? -1.961 2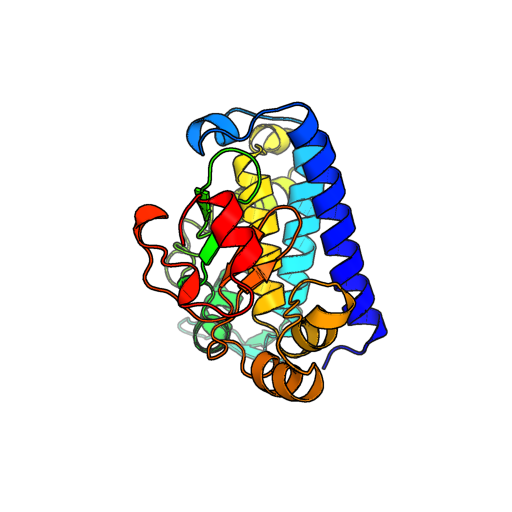.392 5.499 1.00 98.62 155 ALA A CA 1
ATOM 1260 C C . ALA A 1 155 ? -1.299 1.091 5.018 1.00 98.62 155 ALA A C 1
ATOM 1262 O O . ALA A 1 155 ? -0.495 1.124 4.092 1.00 98.62 155 ALA A O 1
ATOM 1263 N N . LEU A 1 156 ? -1.657 -0.061 5.593 1.00 98.69 156 LEU A N 1
ATOM 1264 C CA . LEU A 1 156 ? -1.078 -1.349 5.198 1.00 98.69 156 LEU A CA 1
ATOM 1265 C C . LEU A 1 156 ? -1.531 -1.767 3.795 1.00 98.69 156 LEU A C 1
ATOM 1267 O O . LEU A 1 156 ? -0.722 -2.239 2.994 1.00 98.69 156 LEU A O 1
ATOM 1271 N N . CYS A 1 157 ? -2.798 -1.515 3.460 1.00 98.75 157 CYS A N 1
ATOM 1272 C CA . CYS A 1 157 ? -3.304 -1.667 2.100 1.00 98.75 157 CYS A CA 1
ATOM 1273 C C . CYS A 1 157 ? -2.548 -0.755 1.120 1.00 98.75 157 CYS A C 1
ATOM 1275 O O . CYS A 1 157 ? -2.196 -1.188 0.025 1.00 98.75 157 CYS A O 1
ATOM 1277 N N . ALA A 1 158 ? -2.258 0.491 1.507 1.00 98.69 158 ALA A N 1
ATOM 1278 C CA . ALA A 1 158 ? -1.492 1.426 0.690 1.00 98.69 158 ALA A CA 1
ATOM 1279 C C . ALA A 1 158 ? -0.061 0.925 0.459 1.00 98.69 158 ALA A C 1
ATOM 1281 O O . ALA A 1 158 ? 0.420 0.971 -0.670 1.00 98.69 158 ALA A O 1
ATOM 1282 N N . LEU A 1 159 ? 0.599 0.389 1.492 1.00 98.81 159 LEU A N 1
ATOM 1283 C CA . LEU A 1 159 ? 1.928 -0.210 1.358 1.00 98.81 159 LEU A CA 1
ATOM 1284 C C . LEU A 1 159 ? 1.904 -1.392 0.387 1.00 98.81 159 LEU A C 1
ATOM 1286 O O . LEU A 1 159 ? 2.727 -1.443 -0.526 1.00 98.81 159 LEU A O 1
ATOM 1290 N N . LYS A 1 160 ? 0.918 -2.288 0.519 1.00 98.50 160 LYS A N 1
ATOM 1291 C CA . LYS A 1 160 ? 0.720 -3.398 -0.421 1.00 98.50 160 LYS A CA 1
ATOM 1292 C C . LYS A 1 160 ? 0.568 -2.892 -1.852 1.00 98.50 160 LYS A C 1
ATOM 1294 O O . LYS A 1 160 ? 1.242 -3.398 -2.743 1.00 98.50 160 LYS A O 1
ATOM 1299 N N . GLN A 1 161 ? -0.287 -1.893 -2.073 1.00 98.44 161 GLN A N 1
ATOM 1300 C CA . GLN A 1 161 ? -0.495 -1.308 -3.397 1.00 98.44 161 GLN A CA 1
ATOM 1301 C C . GLN A 1 161 ? 0.808 -0.726 -3.953 1.00 98.44 161 GLN A C 1
ATOM 1303 O O . GLN A 1 161 ? 1.204 -1.105 -5.050 1.00 98.44 161 GLN A O 1
ATOM 1308 N N . VAL A 1 162 ? 1.541 0.083 -3.182 1.00 98.50 162 VAL A N 1
ATOM 1309 C CA . VAL A 1 162 ? 2.844 0.634 -3.598 1.00 98.50 162 VAL A CA 1
ATOM 1310 C C . VAL A 1 162 ? 3.827 -0.473 -3.976 1.00 98.50 162 VAL A C 1
ATOM 1312 O O . VAL A 1 162 ? 4.399 -0.423 -5.062 1.00 98.50 162 VAL A O 1
ATOM 1315 N N . MET A 1 163 ? 3.980 -1.500 -3.137 1.00 98.12 163 MET A N 1
ATOM 1316 C CA . MET A 1 163 ? 4.857 -2.639 -3.426 1.00 98.12 163 MET A CA 1
ATOM 1317 C C . MET A 1 163 ? 4.457 -3.347 -4.723 1.00 98.12 163 MET A C 1
ATOM 1319 O O . MET A 1 163 ? 5.320 -3.652 -5.542 1.00 98.12 163 MET A O 1
ATOM 1323 N N . THR A 1 164 ? 3.154 -3.535 -4.962 1.00 97.44 164 THR A N 1
ATOM 1324 C CA . THR A 1 164 ? 2.667 -4.149 -6.208 1.00 97.44 164 THR A CA 1
ATOM 1325 C C . THR A 1 164 ? 2.875 -3.295 -7.453 1.00 97.44 164 THR A C 1
ATOM 1327 O O . THR A 1 164 ? 2.799 -3.821 -8.563 1.00 97.44 164 THR A O 1
ATOM 1330 N N . LYS A 1 165 ? 3.140 -1.992 -7.291 1.00 97.12 165 LYS A N 1
ATOM 1331 C CA . LYS A 1 165 ? 3.387 -1.072 -8.404 1.00 97.12 165 LYS A CA 1
ATOM 1332 C C . LYS A 1 165 ? 4.862 -0.873 -8.748 1.00 97.12 165 LYS A C 1
ATOM 1334 O O . LYS A 1 165 ? 5.163 -0.195 -9.725 1.00 97.12 165 LYS A O 1
ATOM 1339 N N . ILE A 1 166 ? 5.778 -1.473 -7.991 1.00 96.06 166 ILE A N 1
ATOM 1340 C CA . ILE A 1 166 ? 7.219 -1.383 -8.240 1.00 96.06 166 ILE A CA 1
ATOM 1341 C C . ILE A 1 166 ? 7.692 -2.721 -8.835 1.00 96.06 166 ILE A C 1
ATOM 1343 O O . ILE A 1 166 ? 7.746 -3.710 -8.100 1.00 96.06 166 ILE A O 1
ATOM 1347 N N . PRO A 1 167 ? 8.062 -2.787 -10.133 1.00 93.44 167 PRO A N 1
ATOM 1348 C CA . PRO A 1 167 ? 8.475 -4.037 -10.781 1.00 93.44 167 PRO A CA 1
ATOM 1349 C C . PRO A 1 167 ? 9.615 -4.762 -10.051 1.00 93.44 167 PRO A C 1
ATOM 1351 O O . PRO A 1 167 ? 9.548 -5.974 -9.852 1.00 93.44 167 PRO A O 1
ATOM 1354 N N . ASP A 1 168 ? 10.610 -4.008 -9.571 1.00 92.44 168 ASP A N 1
ATOM 1355 C CA . ASP A 1 168 ? 11.748 -4.535 -8.806 1.00 92.44 168 ASP A CA 1
ATOM 1356 C C . ASP A 1 168 ? 11.323 -5.265 -7.526 1.00 92.44 168 ASP A C 1
ATOM 1358 O O . ASP A 1 168 ? 11.983 -6.218 -7.122 1.00 92.44 168 ASP A O 1
ATOM 1362 N N . VAL A 1 169 ? 10.231 -4.830 -6.890 1.00 95.00 169 VAL A N 1
ATOM 1363 C CA . VAL A 1 169 ? 9.667 -5.482 -5.699 1.00 95.00 169 VAL A CA 1
ATOM 1364 C C . VAL A 1 169 ? 8.795 -6.663 -6.122 1.00 95.00 169 VAL A C 1
ATOM 1366 O O . VAL A 1 169 ? 8.881 -7.752 -5.552 1.00 95.00 169 VAL A O 1
ATOM 1369 N N . MET A 1 170 ? 7.988 -6.499 -7.173 1.00 94.06 170 MET A N 1
ATOM 1370 C CA . MET A 1 170 ? 7.093 -7.549 -7.663 1.00 94.06 170 MET A CA 1
ATOM 1371 C C . MET A 1 170 ? 7.805 -8.782 -8.218 1.00 94.06 170 MET A C 1
ATOM 1373 O O . MET A 1 170 ? 7.215 -9.865 -8.194 1.00 94.06 170 MET A O 1
ATOM 1377 N N . ARG A 1 171 ? 9.067 -8.679 -8.647 1.00 91.12 171 ARG A N 1
ATOM 1378 C CA . ARG A 1 171 ? 9.836 -9.836 -9.142 1.00 91.12 171 ARG A CA 1
ATOM 1379 C C . ARG A 1 171 ? 9.954 -10.982 -8.126 1.00 91.12 171 ARG A C 1
ATOM 1381 O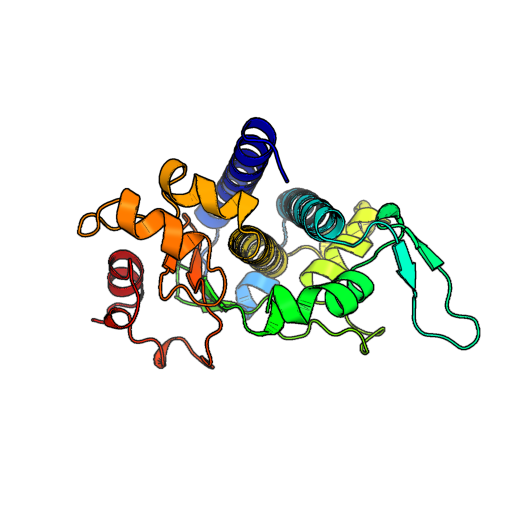 O . ARG A 1 171 ? 10.050 -12.134 -8.531 1.00 91.12 171 ARG A O 1
ATOM 1388 N N . LEU A 1 172 ? 9.926 -10.685 -6.820 1.00 93.62 172 LEU A N 1
ATOM 1389 C CA . LEU A 1 172 ? 9.985 -11.700 -5.756 1.00 93.62 172 LEU A CA 1
ATOM 1390 C C . LEU A 1 172 ? 8.605 -12.135 -5.243 1.00 93.62 172 LEU A C 1
ATOM 1392 O O . LEU A 1 172 ? 8.522 -12.970 -4.347 1.00 93.62 172 LEU A O 1
ATOM 1396 N N . SER A 1 173 ? 7.513 -11.637 -5.825 1.00 93.81 173 SER A N 1
ATOM 1397 C CA . SER A 1 173 ? 6.153 -11.939 -5.356 1.00 93.81 173 SER A CA 1
ATOM 1398 C C . SER A 1 173 ? 5.810 -13.433 -5.377 1.00 93.81 173 SER A C 1
ATOM 1400 O O . SER A 1 173 ? 5.039 -13.883 -4.532 1.00 93.81 173 SER A O 1
ATOM 1402 N N . LEU A 1 174 ? 6.408 -14.217 -6.283 1.00 92.19 174 LEU A N 1
ATOM 1403 C CA . LEU A 1 174 ? 6.262 -15.677 -6.301 1.00 92.19 174 LEU A CA 1
ATOM 1404 C C . LEU A 1 174 ? 6.940 -16.339 -5.093 1.00 92.19 174 LEU A C 1
ATOM 1406 O O . LEU A 1 174 ? 6.375 -17.252 -4.501 1.00 92.19 174 LEU A O 1
ATOM 1410 N N . ARG A 1 175 ? 8.128 -15.859 -4.698 1.00 92.75 175 ARG A N 1
ATOM 1411 C CA . ARG A 1 175 ? 8.896 -16.386 -3.554 1.00 92.75 175 ARG A CA 1
ATOM 1412 C C . ARG A 1 175 ? 8.176 -16.144 -2.228 1.00 92.75 175 ARG A C 1
ATOM 1414 O O . ARG A 1 175 ? 8.215 -17.002 -1.355 1.00 92.75 175 ARG A O 1
ATOM 1421 N N . PHE A 1 176 ? 7.501 -15.003 -2.110 1.00 94.62 176 PHE A N 1
ATOM 1422 C CA . PHE A 1 176 ? 6.701 -14.627 -0.942 1.00 94.62 176 PHE A CA 1
ATOM 1423 C C . PHE A 1 176 ? 5.224 -15.027 -1.063 1.00 94.62 176 PHE A C 1
ATOM 1425 O O . PHE A 1 176 ? 4.391 -14.579 -0.282 1.00 94.62 176 PHE A O 1
ATOM 1432 N N . ASN A 1 177 ? 4.869 -15.867 -2.043 1.00 92.44 177 ASN A N 1
ATOM 1433 C CA . ASN A 1 177 ? 3.515 -16.401 -2.225 1.00 92.44 177 ASN A CA 1
ATOM 1434 C C . ASN A 1 177 ? 2.416 -15.338 -2.400 1.00 92.44 177 ASN A C 1
ATOM 1436 O O . ASN A 1 177 ? 1.235 -15.615 -2.201 1.00 92.44 177 ASN A O 1
ATOM 1440 N N . TRP A 1 178 ? 2.781 -14.123 -2.808 1.00 94.62 178 TRP A N 1
ATOM 1441 C CA . TRP A 1 178 ? 1.819 -13.071 -3.116 1.00 94.62 178 TRP A CA 1
ATOM 1442 C C . TRP A 1 178 ? 1.058 -13.388 -4.396 1.00 94.62 178 TRP A C 1
ATOM 1444 O O . TRP A 1 178 ? -0.133 -13.111 -4.495 1.00 94.62 178 TRP A O 1
ATOM 1454 N N . VAL A 1 179 ? 1.722 -13.981 -5.383 1.00 92.19 179 VAL A N 1
ATOM 1455 C CA . VAL A 1 179 ? 1.057 -14.506 -6.574 1.00 92.19 179 VAL A CA 1
ATOM 1456 C C . VAL A 1 179 ? 1.339 -15.996 -6.634 1.00 92.19 179 VAL A C 1
ATOM 1458 O O . VAL A 1 179 ? 2.492 -16.414 -6.638 1.00 92.19 179 VAL A O 1
ATOM 1461 N N . GLN A 1 180 ? 0.281 -16.797 -6.666 1.00 81.69 180 GLN A N 1
ATOM 1462 C CA . GLN A 1 180 ? 0.375 -18.237 -6.834 1.00 81.69 180 GLN A CA 1
ATOM 1463 C C . GLN A 1 180 ? -0.675 -18.666 -7.840 1.00 81.69 180 GLN A C 1
ATOM 1465 O O . GLN A 1 180 ? -1.864 -18.471 -7.627 1.00 81.69 180 GLN A O 1
ATOM 1470 N N . ASP A 1 181 ? -0.251 -19.269 -8.937 1.00 78.44 181 ASP A N 1
ATOM 1471 C CA . ASP A 1 181 ? -1.180 -19.937 -9.831 1.00 78.44 181 ASP A CA 1
ATOM 1472 C C . ASP A 1 181 ? -0.627 -21.322 -10.123 1.00 78.44 181 ASP A C 1
ATOM 1474 O O . ASP A 1 181 ? 0.303 -21.483 -10.908 1.00 78.44 181 ASP A O 1
ATOM 1478 N N . SER A 1 182 ? -1.178 -22.333 -9.445 1.00 76.38 182 SER A N 1
ATOM 1479 C CA . SER A 1 182 ? -0.754 -23.725 -9.619 1.00 76.38 182 SER A CA 1
ATOM 1480 C C . SER A 1 182 ? -0.992 -24.246 -11.037 1.00 76.38 182 SER A C 1
ATOM 1482 O O . SER A 1 182 ? -0.483 -25.310 -11.385 1.00 76.38 182 SER A O 1
ATOM 1484 N N . THR A 1 183 ? -1.750 -23.513 -11.857 1.00 78.19 183 THR A N 1
ATOM 1485 C CA . THR A 1 183 ? -2.043 -23.875 -13.245 1.00 78.19 183 THR A CA 1
ATOM 1486 C C . THR A 1 183 ? -1.073 -23.250 -14.248 1.00 78.19 183 THR A C 1
ATOM 1488 O O . THR A 1 183 ? -1.069 -23.656 -15.411 1.00 78.19 183 THR A O 1
ATOM 1491 N N . VAL A 1 184 ? -0.224 -22.304 -13.824 1.00 81.69 184 VAL A N 1
ATOM 1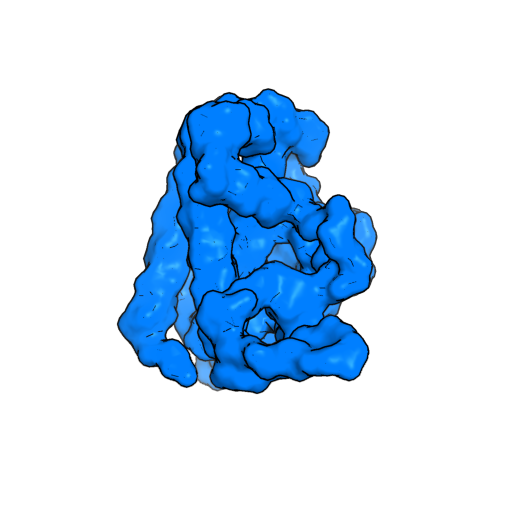492 C CA . VAL A 1 184 ? 0.646 -21.530 -14.720 1.00 81.69 184 VAL A CA 1
ATOM 1493 C C . VAL A 1 184 ? 2.112 -21.713 -14.342 1.00 81.69 184 VAL A C 1
ATOM 1495 O O . VAL A 1 184 ? 2.509 -21.548 -13.192 1.00 81.69 184 VAL A O 1
ATOM 1498 N N . ASN A 1 185 ? 2.946 -22.024 -15.338 1.00 85.38 185 ASN A N 1
ATOM 1499 C CA . ASN A 1 185 ? 4.392 -22.129 -15.151 1.00 85.38 185 ASN A CA 1
ATOM 1500 C C . ASN A 1 185 ? 4.967 -20.773 -14.666 1.00 85.38 185 ASN A C 1
ATOM 1502 O O . ASN A 1 185 ? 4.757 -19.762 -15.347 1.00 85.38 185 ASN A O 1
ATOM 1506 N N . PRO A 1 186 ? 5.729 -20.735 -13.551 1.00 85.56 186 PRO A N 1
ATOM 1507 C CA . PRO A 1 186 ? 6.417 -19.534 -13.075 1.00 85.56 186 PRO A CA 1
ATOM 1508 C C . PRO A 1 186 ? 7.224 -18.786 -14.146 1.00 85.56 186 PRO A C 1
ATOM 1510 O O . PRO A 1 186 ? 7.222 -17.557 -14.157 1.00 85.56 186 PRO A O 1
ATOM 1513 N N . GLU A 1 187 ? 7.858 -19.495 -15.084 1.00 86.25 187 GLU A N 1
ATOM 1514 C CA . GLU A 1 187 ? 8.638 -18.887 -16.174 1.00 86.25 187 GLU A CA 1
ATOM 1515 C C . GLU A 1 187 ? 7.774 -18.070 -17.146 1.00 86.25 187 GLU A C 1
ATOM 1517 O O . GLU A 1 187 ? 8.243 -17.091 -17.724 1.00 86.25 187 GLU A O 1
ATOM 1522 N N . ILE A 1 188 ? 6.498 -18.437 -17.301 1.00 86.94 188 ILE A N 1
ATOM 1523 C CA . ILE A 1 188 ? 5.520 -17.693 -18.108 1.00 86.94 188 ILE A CA 1
ATOM 1524 C C . ILE A 1 188 ? 4.960 -16.516 -17.303 1.00 86.94 188 ILE A C 1
ATOM 1526 O O . ILE A 1 188 ? 4.717 -15.440 -17.850 1.00 86.94 188 ILE A O 1
ATOM 1530 N N . LEU A 1 189 ? 4.760 -16.712 -15.999 1.00 87.56 189 LEU A N 1
ATOM 1531 C CA . LEU A 1 189 ? 4.153 -15.721 -15.118 1.00 87.56 189 LEU A CA 1
ATOM 1532 C C . LEU A 1 189 ? 5.098 -14.550 -14.801 1.00 87.56 189 LEU A C 1
ATOM 1534 O O . LEU A 1 189 ? 4.661 -13.401 -14.797 1.00 87.56 189 LEU A O 1
ATOM 1538 N N . LEU A 1 190 ? 6.392 -14.807 -14.590 1.00 87.75 190 LEU A N 1
ATOM 1539 C CA . LEU A 1 190 ? 7.381 -13.780 -14.229 1.00 87.75 190 LEU A CA 1
ATOM 1540 C C . LEU A 1 190 ? 7.428 -12.591 -15.217 1.00 87.75 190 LEU A C 1
ATOM 1542 O O . LEU A 1 190 ? 7.296 -11.450 -14.766 1.00 87.75 190 LEU A O 1
ATOM 1546 N N . PRO A 1 191 ? 7.528 -12.794 -16.549 1.00 89.62 191 PRO A N 1
ATOM 1547 C CA . PRO A 1 191 ? 7.475 -11.690 -17.508 1.00 89.62 191 PRO A CA 1
ATOM 1548 C C . PRO A 1 191 ? 6.176 -10.875 -17.455 1.00 89.62 191 PRO A C 1
ATOM 1550 O O . PRO A 1 191 ? 6.200 -9.673 -17.721 1.00 89.62 191 PRO A O 1
ATOM 1553 N N . LEU A 1 192 ? 5.044 -11.504 -17.116 1.00 88.56 192 LEU A N 1
ATOM 1554 C CA . LEU A 1 192 ? 3.760 -10.811 -16.971 1.00 88.56 192 LEU A CA 1
ATOM 1555 C C . LEU A 1 192 ? 3.744 -9.929 -15.721 1.00 88.56 192 LEU A C 1
ATOM 1557 O O . LEU A 1 192 ? 3.231 -8.814 -15.772 1.00 88.56 192 LEU A O 1
ATOM 1561 N N . LEU A 1 193 ? 4.335 -10.397 -14.619 1.00 88.50 193 LEU A N 1
ATOM 1562 C CA . LEU A 1 193 ? 4.418 -9.645 -13.364 1.00 88.50 193 LEU A CA 1
ATOM 1563 C C . LEU A 1 193 ? 5.323 -8.409 -13.470 1.00 88.50 193 LEU A C 1
ATOM 1565 O O . LEU A 1 193 ? 5.097 -7.430 -12.761 1.00 88.50 193 LEU A O 1
ATOM 1569 N N . HIS A 1 194 ? 6.300 -8.407 -14.383 1.00 87.12 194 HIS A N 1
ATOM 1570 C CA . HIS A 1 194 ? 7.096 -7.212 -14.688 1.00 87.12 194 HIS A CA 1
ATOM 1571 C C . HIS A 1 194 ? 6.290 -6.123 -15.411 1.00 87.12 194 HIS A C 1
ATOM 1573 O O . HIS A 1 194 ? 6.615 -4.941 -15.290 1.00 87.12 194 HIS A O 1
ATOM 1579 N N . LYS A 1 195 ? 5.215 -6.491 -16.121 1.00 90.25 195 LYS A N 1
ATOM 1580 C CA . LYS A 1 195 ? 4.273 -5.550 -16.747 1.00 90.25 195 LYS A CA 1
ATOM 1581 C C . LYS A 1 195 ? 3.211 -5.109 -15.745 1.00 90.25 195 LYS A C 1
ATOM 1583 O O . LYS A 1 195 ? 2.007 -5.331 -15.904 1.00 90.25 195 LYS A O 1
ATOM 1588 N N . VAL A 1 196 ? 3.689 -4.495 -14.671 1.00 81.38 196 VAL A N 1
ATOM 1589 C CA . VAL A 1 196 ? 2.854 -3.840 -13.668 1.00 81.38 196 VAL A CA 1
ATOM 1590 C C . VAL A 1 196 ? 1.874 -2.893 -14.375 1.00 81.38 196 VAL A C 1
ATOM 1592 O O . VAL A 1 196 ? 2.252 -2.210 -15.320 1.00 81.38 196 VAL A O 1
ATOM 1595 N N . ASN A 1 197 ? 0.617 -2.858 -13.928 1.00 92.56 197 ASN A N 1
ATOM 1596 C CA . ASN A 1 197 ? -0.515 -2.153 -14.551 1.00 92.56 197 ASN A CA 1
ATOM 1597 C C . ASN A 1 197 ? -1.154 -2.795 -15.793 1.00 92.56 197 ASN A C 1
ATOM 1599 O O . ASN A 1 197 ? -2.248 -2.377 -16.165 1.00 92.56 197 ASN A O 1
ATOM 1603 N N . GLU A 1 198 ? -0.554 -3.831 -16.376 1.00 93.88 198 GLU A N 1
ATOM 1604 C CA . GLU A 1 198 ? -1.136 -4.607 -17.489 1.00 93.88 198 GLU A CA 1
ATOM 1605 C C . GLU A 1 198 ? -1.428 -6.064 -17.095 1.00 93.88 198 GLU A C 1
ATOM 1607 O O . GLU A 1 198 ? -2.083 -6.807 -17.825 1.00 93.88 198 GLU A O 1
ATOM 1612 N N . CYS A 1 199 ? -0.941 -6.489 -15.928 1.00 92.50 199 CYS A N 1
ATOM 1613 C CA . CYS A 1 199 ? -1.093 -7.849 -15.443 1.00 92.50 199 CYS A CA 1
ATOM 1614 C C . CYS A 1 199 ? -2.497 -8.084 -14.860 1.00 92.50 199 CYS A C 1
ATOM 1616 O O . CYS A 1 199 ? -2.846 -7.557 -13.802 1.00 92.50 199 CYS A O 1
ATOM 1618 N N . ASN A 1 200 ? -3.289 -8.926 -15.528 1.00 93.81 200 ASN A N 1
ATOM 1619 C CA . ASN A 1 200 ? -4.623 -9.336 -15.087 1.00 93.81 200 ASN A CA 1
ATOM 1620 C C . ASN A 1 200 ? -4.565 -10.440 -14.007 1.00 93.81 200 ASN A C 1
ATOM 1622 O O . ASN A 1 200 ? -5.063 -11.550 -14.195 1.00 93.81 200 ASN A O 1
ATOM 1626 N N . TYR A 1 201 ? -3.892 -10.156 -12.892 1.00 94.94 201 TYR A N 1
ATOM 1627 C CA . TYR A 1 201 ? -3.719 -11.064 -11.755 1.00 94.94 201 TYR A CA 1
ATOM 1628 C C . TYR A 1 201 ? -4.026 -10.360 -10.435 1.00 94.94 201 TYR A C 1
ATOM 1630 O O . TYR A 1 201 ? -3.961 -9.131 -10.319 1.00 94.94 201 TYR A O 1
ATOM 1638 N N . LEU A 1 202 ? -4.320 -11.174 -9.424 1.00 95.81 202 LEU A N 1
ATOM 1639 C CA . LEU A 1 202 ? -4.430 -10.753 -8.035 1.00 95.81 202 LEU A CA 1
ATOM 1640 C C . LEU A 1 202 ? -3.164 -11.119 -7.257 1.00 95.81 202 LEU A C 1
ATOM 1642 O O . LEU A 1 202 ? -2.684 -12.256 -7.321 1.00 95.81 202 LEU A O 1
ATOM 1646 N N . ALA A 1 203 ? -2.661 -10.155 -6.488 1.00 96.62 203 ALA A N 1
ATOM 1647 C CA . ALA A 1 203 ? -1.626 -10.373 -5.488 1.00 96.62 203 ALA A CA 1
ATOM 1648 C C . ALA A 1 203 ? -2.238 -10.408 -4.085 1.00 96.62 203 ALA A C 1
ATOM 1650 O O . ALA A 1 203 ? -2.852 -9.435 -3.643 1.00 96.62 203 ALA A O 1
ATOM 1651 N N . TYR A 1 204 ? -2.023 -11.507 -3.377 1.00 97.06 204 TYR A N 1
ATOM 1652 C CA . TYR A 1 204 ? -2.581 -11.791 -2.066 1.00 97.06 204 TYR A CA 1
ATOM 1653 C C . TYR A 1 204 ? -1.605 -11.499 -0.937 1.00 97.06 204 TYR A C 1
ATOM 1655 O O . TYR A 1 204 ? -0.390 -11.432 -1.135 1.00 97.06 204 TYR A O 1
ATOM 1663 N N . THR A 1 205 ? -2.180 -11.297 0.237 1.00 96.88 205 THR A N 1
ATOM 1664 C CA . THR A 1 205 ? -1.564 -11.415 1.560 1.00 96.88 205 THR A CA 1
ATOM 1665 C C . THR A 1 205 ? -2.602 -12.028 2.499 1.00 96.88 205 THR A C 1
ATOM 1667 O O . THR A 1 205 ? -3.685 -12.430 2.054 1.00 96.88 205 THR A O 1
ATOM 1670 N N . GLU A 1 206 ? -2.317 -12.078 3.799 1.00 94.94 206 GLU A N 1
ATOM 1671 C CA . GLU A 1 206 ? -3.329 -12.477 4.774 1.00 94.94 206 GLU A CA 1
ATOM 1672 C C . GLU A 1 206 ? -4.557 -11.543 4.737 1.00 94.94 206 GLU A C 1
ATOM 1674 O O . GLU A 1 206 ? -5.697 -12.006 4.858 1.00 94.94 206 GLU A O 1
ATOM 1679 N N . PHE A 1 207 ? -4.338 -10.236 4.569 1.00 96.25 207 PHE A N 1
ATOM 1680 C CA . PHE A 1 207 ? -5.397 -9.232 4.631 1.00 96.25 207 PHE A CA 1
ATOM 1681 C C . PHE A 1 207 ? -5.968 -8.812 3.284 1.00 96.25 207 PHE A C 1
ATOM 1683 O O . PHE A 1 207 ? -7.125 -8.391 3.257 1.00 96.25 207 PHE A O 1
ATOM 1690 N N . PHE A 1 208 ? -5.211 -8.868 2.188 1.00 97.94 208 PHE A N 1
ATOM 1691 C CA . PHE A 1 208 ? -5.610 -8.176 0.961 1.00 97.94 208 PHE A CA 1
ATOM 1692 C C . PHE A 1 208 ? -5.517 -9.047 -0.285 1.00 97.94 208 PHE A C 1
ATOM 1694 O O . PHE A 1 208 ? -4.529 -9.741 -0.488 1.00 97.94 208 PHE A O 1
ATOM 1701 N N . ALA A 1 209 ? -6.508 -8.923 -1.169 1.00 97.81 209 ALA A N 1
ATOM 1702 C CA . ALA A 1 209 ? -6.386 -9.267 -2.584 1.00 97.81 209 ALA A CA 1
ATOM 1703 C C . ALA A 1 209 ? -6.255 -7.970 -3.389 1.00 97.81 209 ALA A C 1
ATOM 1705 O O . ALA A 1 209 ? -7.219 -7.212 -3.496 1.00 97.81 209 ALA A O 1
ATOM 1706 N N . THR A 1 210 ? -5.076 -7.693 -3.936 1.00 98.06 210 THR A N 1
ATOM 1707 C CA . THR A 1 210 ? -4.783 -6.459 -4.682 1.00 98.06 210 THR A CA 1
ATOM 1708 C C . THR A 1 210 ? -4.781 -6.719 -6.181 1.00 98.06 210 THR A C 1
ATOM 1710 O O . THR A 1 210 ? -4.089 -7.623 -6.652 1.00 98.06 210 THR A O 1
ATOM 1713 N N . PHE A 1 211 ? -5.520 -5.904 -6.934 1.00 97.50 211 PHE A N 1
ATOM 1714 C CA . PHE A 1 211 ? -5.532 -5.953 -8.397 1.00 97.50 211 PHE A CA 1
ATOM 1715 C C . PHE A 1 211 ? -4.223 -5.372 -8.948 1.00 97.50 211 PHE A C 1
ATOM 1717 O O . PHE A 1 211 ? -3.871 -4.225 -8.658 1.00 97.50 211 PHE A O 1
ATOM 1724 N N . LEU A 1 212 ? -3.483 -6.159 -9.737 1.00 96.25 212 LEU A N 1
ATOM 1725 C CA . LEU A 1 212 ? -2.195 -5.715 -10.285 1.00 96.25 212 LEU A CA 1
ATOM 1726 C C . LEU A 1 212 ? -2.346 -4.689 -11.412 1.00 96.25 212 LEU A C 1
ATOM 1728 O O . LEU A 1 212 ? -1.468 -3.838 -11.582 1.00 96.25 212 LEU A O 1
ATOM 1732 N N . MET A 1 213 ? -3.473 -4.704 -12.120 1.00 95.50 213 MET A N 1
ATOM 1733 C CA . MET A 1 213 ? -3.868 -3.654 -13.058 1.00 95.50 213 MET A CA 1
ATOM 1734 C C . MET A 1 213 ? -4.925 -2.710 -12.462 1.00 95.50 213 MET A C 1
ATOM 1736 O O . MET A 1 213 ? -5.631 -3.101 -11.532 1.00 95.50 213 MET A O 1
ATOM 1740 N N . PRO A 1 214 ? -5.031 -1.466 -12.962 1.00 94.81 214 PRO A N 1
ATOM 1741 C CA . PRO A 1 214 ? -6.122 -0.561 -12.615 1.00 94.81 214 PRO A CA 1
ATOM 1742 C C . PRO A 1 214 ? -7.500 -1.154 -12.908 1.00 94.81 214 PRO A C 1
ATOM 1744 O O . PRO A 1 214 ? -7.673 -1.857 -13.906 1.00 94.81 214 PRO A O 1
ATOM 1747 N N . VAL A 1 215 ? -8.485 -0.853 -12.055 1.00 93.94 215 VAL A N 1
ATOM 1748 C CA . VAL A 1 215 ? -9.847 -1.393 -12.192 1.00 93.94 215 VAL A CA 1
ATOM 1749 C C . VAL A 1 215 ? -10.932 -0.375 -11.850 1.00 93.94 215 VAL A C 1
ATOM 1751 O O . VAL A 1 215 ? -10.905 0.294 -10.814 1.00 93.94 215 VAL A O 1
ATOM 1754 N N . GLU A 1 216 ? -11.981 -0.324 -12.666 1.00 92.56 216 GLU A N 1
ATOM 1755 C CA . GLU A 1 216 ? -13.151 0.539 -12.458 1.00 92.56 216 GLU A CA 1
ATOM 1756 C C . GLU A 1 216 ? -14.244 -0.166 -11.635 1.00 92.56 216 GLU A C 1
ATOM 1758 O O . GLU A 1 216 ? -15.341 -0.452 -12.102 1.00 92.56 216 GLU A O 1
ATOM 1763 N N . LEU A 1 217 ? -13.933 -0.477 -10.373 1.00 93.38 217 LEU A N 1
ATOM 1764 C CA . LEU A 1 217 ? -14.889 -1.041 -9.410 1.00 93.38 217 LEU A CA 1
ATOM 1765 C C . LEU A 1 217 ? -15.358 0.014 -8.400 1.00 93.38 217 LEU A C 1
ATOM 1767 O O . LEU A 1 217 ? -14.539 0.580 -7.681 1.00 93.38 217 LEU A O 1
ATOM 1771 N N . GLY A 1 218 ? -16.659 0.271 -8.319 1.00 92.50 218 GLY A N 1
ATOM 1772 C CA . GLY A 1 218 ? -17.279 1.101 -7.280 1.00 92.50 218 GLY A CA 1
ATOM 1773 C C . GLY A 1 218 ? -17.762 0.303 -6.064 1.00 92.50 218 GLY A C 1
ATOM 1774 O O . GLY A 1 218 ? -17.998 0.875 -5.005 1.00 92.50 218 GLY A O 1
ATOM 1775 N N . SER A 1 219 ? -17.920 -1.018 -6.191 1.00 93.25 219 SER A N 1
ATOM 1776 C CA . SER A 1 219 ? -18.307 -1.894 -5.078 1.00 93.25 219 SER A CA 1
ATOM 1777 C C . SER A 1 219 ? -17.824 -3.330 -5.280 1.00 93.25 219 SER A C 1
ATOM 1779 O O . SER A 1 219 ? -17.520 -3.756 -6.394 1.00 93.25 219 SER A O 1
ATOM 1781 N N . ILE A 1 220 ? -17.813 -4.107 -4.196 1.00 92.94 220 ILE A N 1
ATOM 1782 C CA . ILE A 1 220 ? -17.480 -5.542 -4.224 1.00 92.94 220 ILE A CA 1
ATOM 1783 C C . ILE A 1 220 ? -18.467 -6.325 -5.083 1.00 92.94 220 ILE A C 1
ATOM 1785 O O . ILE A 1 220 ? -18.096 -7.318 -5.705 1.00 92.94 220 ILE A O 1
ATOM 1789 N N . ASP A 1 221 ? -19.712 -5.858 -5.182 1.00 93.19 221 ASP A N 1
ATOM 1790 C CA . ASP A 1 221 ? -20.747 -6.551 -5.935 1.00 93.19 221 ASP A CA 1
ATOM 1791 C C . ASP A 1 221 ? -20.463 -6.613 -7.444 1.00 93.19 221 ASP A C 1
ATOM 1793 O O . ASP A 1 221 ? -20.996 -7.473 -8.157 1.00 93.19 221 ASP A O 1
ATOM 1797 N N . GLN A 1 222 ? -19.595 -5.730 -7.932 1.00 94.44 222 GLN A N 1
ATOM 1798 C CA . GLN A 1 222 ? -19.169 -5.674 -9.326 1.00 94.44 222 GLN A CA 1
ATOM 1799 C C . GLN A 1 222 ? -18.023 -6.642 -9.638 1.00 94.44 222 GLN A C 1
ATOM 1801 O O . GLN A 1 222 ? -17.772 -6.922 -10.807 1.00 94.44 222 GLN A O 1
ATOM 1806 N N . ILE A 1 223 ? -17.365 -7.206 -8.622 1.00 94.81 223 ILE A N 1
ATOM 1807 C CA . ILE A 1 223 ? -16.250 -8.131 -8.819 1.00 94.81 223 ILE A CA 1
ATOM 1808 C C . ILE A 1 223 ? -16.758 -9.428 -9.456 1.00 94.81 223 ILE A C 1
ATOM 1810 O O . ILE A 1 223 ? -17.776 -10.002 -9.051 1.00 94.81 223 ILE A O 1
ATOM 1814 N N . ARG A 1 224 ? -16.033 -9.885 -10.479 1.00 94.19 224 ARG A N 1
ATOM 1815 C CA . ARG A 1 224 ? -16.208 -11.176 -11.152 1.00 94.19 224 ARG A CA 1
ATOM 1816 C C . ARG A 1 224 ? -14.888 -11.941 -11.040 1.00 94.19 224 ARG A C 1
ATOM 1818 O O . ARG A 1 224 ? -14.009 -11.718 -11.869 1.00 94.19 224 ARG A O 1
ATOM 1825 N N . PRO A 1 225 ? -14.700 -12.779 -10.003 1.00 91.94 225 PRO A N 1
ATOM 1826 C CA . PRO A 1 225 ? -13.399 -13.368 -9.690 1.00 91.94 225 PRO A CA 1
ATOM 1827 C C . PRO A 1 225 ? -12.746 -14.089 -10.868 1.00 91.94 225 PRO A C 1
ATOM 1829 O O . PRO A 1 225 ? -11.591 -13.813 -11.161 1.00 91.94 225 PRO A O 1
ATOM 1832 N N . ARG A 1 226 ? -13.492 -14.909 -11.618 1.00 91.12 226 ARG A N 1
ATOM 1833 C CA . ARG A 1 226 ? -12.978 -15.649 -12.787 1.00 91.12 226 ARG A CA 1
ATOM 1834 C C . ARG A 1 226 ? -12.335 -14.810 -13.890 1.00 91.12 226 ARG A C 1
ATOM 1836 O O . ARG A 1 226 ? -11.654 -15.371 -14.740 1.00 91.12 226 ARG A O 1
ATOM 1843 N N . GLN A 1 227 ? -12.553 -13.496 -13.912 1.00 92.44 227 GLN A N 1
ATOM 1844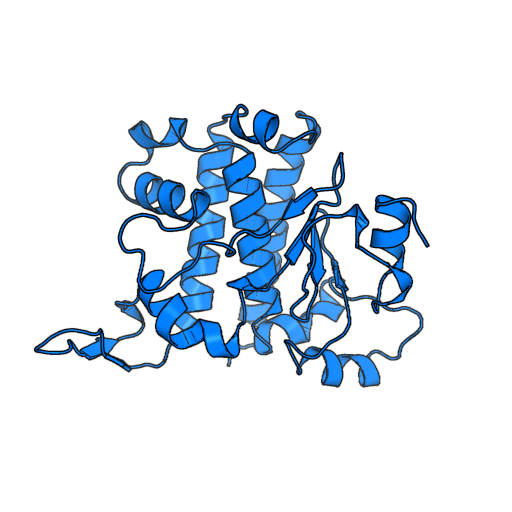 C CA . GLN A 1 227 ? -11.878 -12.616 -14.865 1.00 92.44 227 GLN A CA 1
ATOM 1845 C C . GLN A 1 227 ? -10.399 -12.398 -14.527 1.00 92.44 227 GLN A C 1
ATOM 1847 O O . GLN A 1 227 ? -9.675 -11.893 -15.377 1.00 92.44 227 GLN A O 1
ATOM 1852 N N . TRP A 1 228 ? -9.958 -12.785 -13.328 1.00 92.94 228 TRP A N 1
ATOM 1853 C CA . TRP A 1 228 ? -8.629 -12.505 -12.796 1.00 92.94 228 TRP A CA 1
ATOM 1854 C C . TRP A 1 228 ? -7.800 -13.787 -12.670 1.00 92.94 228 TRP A C 1
ATOM 1856 O O . TRP A 1 228 ? -8.292 -14.830 -12.229 1.00 92.94 228 TRP A O 1
ATOM 1866 N N . GLY A 1 229 ? -6.515 -13.711 -13.013 1.00 92.44 229 GLY A N 1
ATOM 1867 C CA . GLY A 1 229 ? -5.543 -14.735 -12.639 1.00 92.44 229 GLY A CA 1
ATOM 1868 C C . GLY A 1 229 ? -5.428 -14.833 -11.117 1.00 92.44 229 GLY A C 1
ATOM 1869 O O . GLY A 1 229 ? -5.580 -13.828 -10.412 1.00 92.44 229 GLY A O 1
ATOM 1870 N N . ASN A 1 230 ? -5.171 -16.040 -10.602 1.00 92.56 230 ASN A N 1
ATOM 1871 C CA . ASN A 1 230 ? -5.110 -16.303 -9.161 1.00 92.56 230 ASN A CA 1
ATOM 1872 C C . ASN A 1 230 ? -6.422 -15.943 -8.406 1.00 92.56 230 ASN A C 1
ATOM 1874 O O . ASN A 1 230 ? -6.411 -15.392 -7.315 1.00 92.56 230 ASN A O 1
ATOM 1878 N N . HIS A 1 231 ? -7.612 -16.199 -8.957 1.00 93.12 231 HIS A N 1
ATOM 1879 C CA . HIS A 1 231 ? -8.880 -15.758 -8.338 1.00 93.12 231 HIS A CA 1
ATOM 1880 C C . HIS A 1 231 ? -9.446 -16.656 -7.229 1.00 93.12 231 HIS A C 1
ATOM 1882 O O . HIS A 1 231 ? -10.461 -16.304 -6.621 1.00 93.12 231 HIS A O 1
ATOM 1888 N N . ASN A 1 232 ? -8.847 -17.820 -6.968 1.00 90.81 232 ASN A N 1
ATOM 1889 C CA . ASN A 1 232 ? -9.449 -18.860 -6.123 1.00 90.81 232 ASN A CA 1
ATOM 1890 C C . ASN A 1 232 ? -9.759 -18.371 -4.700 1.00 90.81 232 ASN A C 1
ATOM 1892 O O . ASN A 1 232 ? -10.878 -18.547 -4.213 1.00 90.81 232 ASN A O 1
ATOM 1896 N N . GLN A 1 233 ? -8.800 -17.705 -4.050 1.00 91.81 233 GLN A N 1
ATOM 1897 C CA . GLN A 1 233 ? -8.981 -17.204 -2.687 1.00 91.81 233 GLN A CA 1
ATOM 1898 C C . GLN A 1 233 ? -10.037 -16.091 -2.625 1.00 91.81 233 GLN A C 1
ATOM 1900 O O . GLN A 1 233 ? -10.899 -16.116 -1.745 1.00 91.81 233 GLN A O 1
ATOM 1905 N N . LEU A 1 234 ? -10.031 -15.155 -3.582 1.00 94.06 234 LEU A N 1
ATOM 1906 C CA . LEU A 1 234 ? -11.057 -14.113 -3.659 1.00 94.06 234 LEU A CA 1
ATOM 1907 C C . LEU A 1 234 ? -12.455 -14.710 -3.872 1.00 94.06 234 LEU A C 1
ATOM 1909 O O . LEU A 1 234 ? -13.395 -14.288 -3.204 1.00 94.06 234 LEU A O 1
ATOM 1913 N N . SER A 1 235 ? -12.582 -15.710 -4.750 1.00 92.81 235 SER A N 1
ATOM 1914 C CA . SER A 1 235 ? -13.849 -16.400 -5.049 1.00 92.81 235 SER A CA 1
ATOM 1915 C C . SER A 1 235 ? -14.459 -17.032 -3.804 1.00 92.81 235 SER A C 1
ATOM 1917 O O . SER A 1 235 ? -15.631 -16.804 -3.497 1.00 92.81 235 SER A O 1
ATOM 1919 N N . GLY A 1 236 ? -13.637 -17.771 -3.049 1.00 91.50 236 GLY A N 1
ATOM 1920 C CA . GLY A 1 236 ? -14.047 -18.370 -1.782 1.00 91.50 236 GLY A CA 1
ATOM 1921 C C . GLY A 1 236 ? -14.445 -17.319 -0.747 1.00 91.50 236 GLY A C 1
ATOM 1922 O O . GLY A 1 236 ? -15.458 -17.482 -0.072 1.00 91.50 236 GLY A O 1
ATOM 1923 N N . HIS A 1 237 ? -13.700 -16.213 -0.663 1.00 91.75 237 HIS A N 1
ATOM 1924 C CA . HIS A 1 237 ? -13.965 -15.157 0.312 1.00 91.75 237 HIS A CA 1
ATOM 1925 C C . HIS A 1 237 ? -15.261 -14.379 0.032 1.00 91.75 237 HIS A C 1
ATOM 1927 O O . HIS A 1 237 ? -16.038 -14.128 0.952 1.00 91.75 237 HIS A O 1
ATOM 1933 N N . ILE A 1 238 ? -15.524 -14.006 -1.226 1.00 92.50 238 ILE A N 1
ATOM 1934 C CA . ILE A 1 238 ? -16.745 -13.260 -1.581 1.00 92.50 238 ILE A CA 1
ATOM 1935 C C . ILE A 1 238 ? -17.950 -14.170 -1.862 1.00 92.50 238 ILE A C 1
ATOM 1937 O O . ILE A 1 238 ? -19.053 -13.665 -2.082 1.00 92.50 238 ILE A O 1
ATOM 1941 N N . GLY A 1 239 ? -17.751 -15.492 -1.881 1.00 85.81 239 GLY A N 1
ATOM 1942 C CA . GLY A 1 239 ? -18.796 -16.485 -2.135 1.00 85.81 239 GLY A CA 1
ATOM 1943 C C . GLY A 1 239 ? -19.349 -16.444 -3.562 1.00 85.81 239 GLY A C 1
ATOM 1944 O O . GLY A 1 239 ? -20.539 -16.685 -3.765 1.00 85.81 239 GLY A O 1
ATOM 1945 N N . ARG A 1 240 ? -18.519 -16.087 -4.551 1.00 77.62 240 ARG A N 1
ATOM 1946 C CA . ARG A 1 240 ? -18.917 -15.982 -5.967 1.00 77.62 240 ARG A CA 1
ATOM 1947 C C . ARG A 1 240 ? -17.910 -16.677 -6.865 1.00 77.62 240 ARG A C 1
ATOM 1949 O O . ARG A 1 240 ? -16.723 -16.689 -6.560 1.00 77.62 240 ARG A O 1
ATOM 1956 N N . TRP A 1 241 ? -18.410 -17.193 -7.982 1.00 60.38 241 TRP A N 1
ATOM 1957 C CA . TRP A 1 241 ? -17.626 -17.807 -9.049 1.00 60.38 241 TRP A CA 1
ATOM 1958 C C . TRP A 1 241 ? -17.566 -16.863 -10.246 1.00 60.38 241 TRP A C 1
ATOM 1960 O O . TRP A 1 241 ? -18.641 -16.389 -10.673 1.00 60.38 241 TRP A O 1
#

Secondary structure (DSSP, 8-state):
---HHHHHHHHHHHHHHHHHHHHHHTTS----HHHHTT---HHHHHHHHHHHHHHHHHHHHHS-SEEE-SSTT--EEEGGG--HHHHHHHHHHHH--TT--EEE-SSS-EEE-TTTT--SS-TT---HHHHHHHHHHH-HHHHGGG--HHHHHHHHHHHHHHHHT-HHHHTTTTTTTSS--TTS-HHHHHHHHHSTTT--BEEE-SSEEEESS----SSGGG--GGGSBT-HHHHHHHT--

Foldseek 3Di:
DDDPVVLVVLVVLLVVLVVLLVVVCVVPADDDLVVQQVAADLSLLVSLQSLVVSVLVLLLVVDDQWDFDDDPVTDIDGSVPDDQLNSCVRPCVQQVLLLKWKWWLGHATDIARQCVVRHNPCPPDDRLLVVLNVCCVVPVPVSSRSRGSSSSLSSSVSSVSSLQSDLVSQLCLVVVVQADDPVDDPVVVNVLSSPQQRAQAWGDDNTITIGSHGDDDPTPVPDDQVSGHPSPSVCVRVVHD

Organism: NCBI:txid1219065

Radius of gyration: 17.78 Å; chains: 1; bounding box: 40×55×40 Å